Protein AF-A0A381WL68-F1 (afdb_monomer_lite)

Radius of gyration: 29.06 Å; chains: 1; bounding box: 72×37×82 Å

pLDDT: mean 79.55, std 13.85, range [35.62, 96.44]

Sequence (215 aa):
VIESRAGSRKHGCPFCSGKMVSLTNSLTRKDPELPEEWHPTKNGILTPAEITFGSNKKIWWACADHERKSTVTDRTSGANGCPFRSGYRASVTNSLVAKYPEIAAQWHPTKNGSLTPDEFFYTSSRKVWWRCLYNDDHEWRTAIPNRTTQNSGCPYCNLRPRPIQEIDLLFELTEFFEIGLDDRILFEGGYVLDCDIIIRQERLIVEFDGSYWHR

Organism: NCBI:txid408172

Secondary structure (DSSP, 8-state):
-------SS----TTTTTSS--TTTBHHHH-SSGGGGB-TTTTTT--GGG-BTT---EEEEEETTEEEEEEHHHHHSSS---TTTTTSS--TTTBHHHH-HHHHTTB-TTTTTT--GGGSBTT---EEEEE-SS-TT-EEEEEHHHHHTS----TTTSPPPPPHHHHHHHHHHHTTS---TT--EEEETTEEEE-SEEEGGGTEEE-TT-GGG--

Foldseek 3Di:
DDDDDDDPDPPDDCPVVQVFDDPVFQLCNLPVCQQVQADPPFAPPDHSRGGGQCFQDWGWTDDPADIDTGGSVCCRVPDDPPCCVVQNWADCCFFCCNQPVVQQVQADPPQQPPDHRRRHGQQAQDWGKGADPVDRVQIAIGGSCCCPVVVPHRPLVPDDDDDVVLVVVQVVCVVVAVWDSSPQWDQDPRDIGRASTARPVVRDTDHDPVVVPVD

Structure (mmCIF, N/CA/C/O backbone):
data_AF-A0A381WL68-F1
#
_entry.id   AF-A0A381WL68-F1
#
loop_
_atom_site.group_PDB
_atom_site.id
_atom_site.type_symbol
_atom_site.label_atom_id
_atom_site.label_alt_id
_atom_site.label_comp_id
_atom_site.label_asym_id
_atom_site.label_entity_id
_atom_site.label_seq_id
_atom_site.pdbx_PDB_ins_code
_atom_site.Cartn_x
_atom_site.Cartn_y
_atom_site.Cartn_z
_atom_site.occupancy
_atom_site.B_iso_or_equiv
_atom_site.auth_seq_id
_atom_site.auth_comp_id
_atom_site.auth_asym_id
_atom_site.auth_atom_id
_atom_site.pdbx_PDB_model_num
ATOM 1 N N . VAL A 1 1 ? 49.871 10.030 -44.346 1.00 36.91 1 VAL A N 1
ATOM 2 C CA . VAL A 1 1 ? 49.173 11.118 -45.065 1.00 36.91 1 VAL A CA 1
ATOM 3 C C . VAL A 1 1 ? 47.948 11.487 -44.245 1.00 36.91 1 VAL A C 1
ATOM 5 O O . VAL A 1 1 ? 47.057 10.664 -44.101 1.00 36.91 1 VAL A O 1
ATOM 8 N N . ILE A 1 2 ? 47.990 12.639 -43.573 1.00 40.31 2 ILE A N 1
ATOM 9 C CA . ILE A 1 2 ? 46.893 13.167 -42.752 1.00 40.31 2 ILE A CA 1
ATOM 10 C C . ILE A 1 2 ? 46.123 14.120 -43.666 1.00 40.31 2 ILE A C 1
ATOM 12 O O . ILE A 1 2 ? 46.637 15.192 -43.975 1.00 40.31 2 ILE A O 1
ATOM 16 N N . GLU A 1 3 ? 44.947 13.721 -44.149 1.00 35.62 3 GLU A N 1
ATOM 17 C CA . GLU A 1 3 ? 44.125 14.591 -44.997 1.00 35.62 3 GLU A CA 1
ATOM 18 C C . GLU A 1 3 ? 43.179 15.484 -44.187 1.00 35.62 3 GLU A C 1
ATOM 20 O O . GLU A 1 3 ? 42.714 15.165 -43.092 1.00 35.62 3 GLU A O 1
ATOM 25 N N . SER A 1 4 ? 42.985 16.668 -44.758 1.00 40.19 4 SER A N 1
ATOM 26 C CA . SER A 1 4 ? 42.585 17.925 -44.144 1.00 40.19 4 SER A CA 1
ATOM 27 C C . SER A 1 4 ? 41.155 17.992 -43.600 1.00 40.19 4 SER A C 1
ATOM 29 O O . SER A 1 4 ? 40.207 17.465 -44.177 1.00 40.19 4 SER A O 1
ATOM 31 N N . ARG A 1 5 ? 40.996 18.778 -42.528 1.00 51.16 5 ARG A N 1
ATOM 32 C CA . ARG A 1 5 ? 39.725 19.296 -42.009 1.00 51.16 5 ARG A CA 1
ATOM 33 C C . ARG A 1 5 ? 39.447 20.685 -42.603 1.00 51.16 5 ARG A C 1
ATOM 35 O O . ARG A 1 5 ? 39.763 21.682 -41.966 1.00 51.16 5 ARG A O 1
ATOM 42 N N . ALA A 1 6 ? 38.847 20.772 -43.787 1.00 45.25 6 ALA A N 1
ATOM 43 C CA . ALA A 1 6 ? 38.295 22.035 -44.289 1.00 45.25 6 ALA A CA 1
ATOM 44 C C . ALA A 1 6 ? 37.123 21.785 -45.253 1.00 45.25 6 ALA A C 1
ATOM 46 O O . ALA A 1 6 ? 37.294 21.668 -46.459 1.00 45.25 6 ALA A O 1
ATOM 47 N N . GLY A 1 7 ? 35.911 21.701 -44.703 1.00 41.25 7 GLY A N 1
ATOM 48 C CA . GLY A 1 7 ? 34.656 21.700 -45.455 1.00 41.25 7 GLY A CA 1
ATOM 49 C C . GLY A 1 7 ? 33.547 22.304 -44.594 1.00 41.25 7 GLY A C 1
ATOM 50 O O . GLY A 1 7 ? 33.480 22.032 -43.396 1.00 41.25 7 GLY A O 1
ATOM 51 N N . SER A 1 8 ? 32.677 23.131 -45.182 1.00 48.19 8 SER A N 1
ATOM 52 C CA . SER A 1 8 ? 31.649 23.959 -44.512 1.00 48.19 8 SER A CA 1
ATOM 53 C C . SER A 1 8 ? 30.518 23.191 -43.806 1.00 48.19 8 SER A C 1
ATOM 55 O O . SER A 1 8 ? 29.553 23.780 -43.323 1.00 48.19 8 SER A O 1
ATOM 57 N N . ARG A 1 9 ? 30.644 21.871 -43.664 1.00 47.72 9 ARG A N 1
ATOM 58 C CA . ARG A 1 9 ? 29.856 21.059 -42.735 1.00 47.72 9 ARG A CA 1
ATOM 59 C C . ARG A 1 9 ? 30.826 20.461 -41.730 1.00 47.72 9 ARG A C 1
ATOM 61 O O . ARG A 1 9 ? 31.656 19.634 -42.105 1.00 47.72 9 ARG A O 1
ATOM 68 N N . LYS A 1 10 ? 30.719 20.867 -40.459 1.00 48.97 10 LYS A N 1
ATOM 69 C CA . LYS A 1 10 ? 31.456 20.276 -39.331 1.00 48.97 10 LYS A CA 1
ATOM 70 C C . LYS A 1 10 ? 31.120 18.781 -39.237 1.00 48.97 10 LYS A C 1
ATOM 72 O O . LYS A 1 10 ? 30.217 18.386 -38.505 1.00 48.97 10 LYS A O 1
ATOM 77 N N . HIS A 1 11 ? 31.830 17.934 -39.975 1.00 53.06 11 HIS A N 1
ATOM 78 C CA . HIS A 1 11 ? 31.783 16.490 -39.787 1.00 53.06 11 HIS A CA 1
ATOM 79 C C . HIS A 1 11 ? 32.651 16.181 -38.568 1.00 53.06 11 HIS A C 1
ATOM 81 O O . HIS A 1 11 ? 33.819 15.819 -38.679 1.00 53.06 11 HIS A O 1
ATOM 87 N N . GLY A 1 12 ? 32.091 16.432 -37.381 1.00 65.81 12 GLY A N 1
ATOM 88 C CA . GLY A 1 12 ? 32.687 15.985 -36.127 1.00 65.81 12 GLY A CA 1
ATOM 89 C C . GLY A 1 12 ? 32.945 14.477 -36.170 1.00 65.81 12 GLY A C 1
ATOM 90 O O . GLY A 1 12 ? 32.307 13.758 -36.942 1.00 65.81 12 GLY A O 1
ATOM 91 N N . CYS A 1 13 ? 33.886 14.002 -35.349 1.00 76.25 13 CYS A N 1
ATOM 92 C CA . CYS A 1 13 ? 34.236 12.584 -35.271 1.00 76.25 13 CYS A CA 1
ATOM 93 C C . CYS A 1 13 ? 32.958 11.712 -35.216 1.00 76.25 13 CYS A C 1
ATOM 95 O O . CYS A 1 13 ? 32.097 11.966 -34.367 1.00 76.25 13 CYS A O 1
ATOM 97 N N . PRO A 1 14 ? 32.789 10.714 -36.105 1.00 71.69 14 PRO A N 1
ATOM 98 C CA . PRO A 1 14 ? 31.565 9.912 -36.193 1.00 71.69 14 PRO A CA 1
ATOM 99 C C . PRO A 1 14 ? 31.270 9.115 -34.914 1.00 71.69 14 PRO A C 1
ATOM 101 O O . PRO A 1 14 ? 30.108 8.877 -34.600 1.00 71.69 14 PRO A O 1
ATOM 104 N N . PHE A 1 15 ? 32.295 8.778 -34.129 1.00 73.69 15 PHE A N 1
ATOM 105 C CA . PHE A 1 15 ? 32.133 8.165 -32.809 1.00 73.69 15 PHE A CA 1
ATOM 106 C C . PHE A 1 15 ? 31.679 9.194 -31.763 1.00 73.69 15 PHE A C 1
ATOM 108 O O . PHE A 1 15 ? 30.687 8.982 -31.069 1.00 73.69 15 PHE A O 1
ATOM 115 N N . CYS A 1 16 ? 32.329 10.362 -31.696 1.00 68.12 16 CYS A N 1
ATOM 116 C CA . CYS A 1 16 ? 31.943 11.420 -30.751 1.00 68.12 16 CYS A CA 1
ATOM 117 C C . CYS A 1 16 ? 30.559 12.015 -31.056 1.00 68.12 16 CYS A C 1
ATOM 119 O O . CYS A 1 16 ? 29.877 12.480 -30.153 1.00 68.12 16 CYS A O 1
ATOM 121 N N . SER A 1 17 ? 30.140 11.992 -32.323 1.00 66.81 17 SER A N 1
ATOM 122 C CA . SER A 1 17 ? 28.809 12.427 -32.765 1.00 66.81 17 SER A CA 1
ATOM 123 C C . SER A 1 17 ? 27.753 11.314 -32.728 1.00 66.81 17 SER A C 1
ATOM 125 O O . SER A 1 17 ? 26.633 11.534 -33.180 1.00 66.81 17 SER A O 1
ATOM 127 N N . GLY A 1 18 ? 28.092 10.120 -32.219 1.00 69.06 18 GLY A N 1
ATOM 128 C CA . GLY A 1 18 ? 27.148 9.014 -32.021 1.00 69.06 18 GLY A CA 1
ATOM 129 C C . GLY A 1 18 ? 26.668 8.318 -33.301 1.00 69.06 18 GLY A C 1
ATOM 130 O O . GLY A 1 18 ? 25.748 7.503 -33.233 1.00 69.06 18 GLY A O 1
ATOM 131 N N . LYS A 1 19 ? 27.284 8.615 -34.454 1.00 73.06 19 LYS A N 1
ATOM 132 C CA . LYS A 1 19 ? 26.988 8.000 -35.760 1.00 73.06 19 LYS A CA 1
ATOM 133 C C . LYS A 1 19 ? 27.570 6.591 -35.904 1.00 73.06 19 LYS A C 1
ATOM 135 O O . LYS A 1 19 ? 27.047 5.809 -36.689 1.00 73.06 19 LYS A O 1
ATOM 140 N N . MET A 1 20 ? 28.636 6.277 -35.166 1.00 75.56 20 MET A N 1
ATOM 141 C CA . MET A 1 20 ? 29.240 4.942 -35.083 1.00 75.56 20 MET A CA 1
ATOM 142 C C . MET A 1 20 ? 29.433 4.518 -33.628 1.00 75.56 20 MET A C 1
ATOM 144 O O . MET A 1 20 ? 29.712 5.363 -32.774 1.00 75.56 20 MET A O 1
ATOM 148 N N . VAL A 1 21 ? 29.309 3.215 -33.364 1.00 80.19 21 VAL A N 1
ATOM 149 C CA . VAL A 1 21 ? 29.505 2.635 -32.030 1.00 80.19 21 VAL A CA 1
ATOM 150 C C . VAL A 1 21 ? 30.985 2.556 -31.677 1.00 80.19 21 VAL A C 1
ATOM 152 O O . VAL A 1 21 ? 31.823 2.193 -32.495 1.00 80.19 21 VAL A O 1
ATOM 155 N N . SER A 1 22 ? 31.294 2.886 -30.433 1.00 80.44 22 SER A N 1
ATOM 156 C CA . SER A 1 22 ? 32.574 2.725 -29.767 1.00 80.44 22 SER A CA 1
ATOM 157 C C . SER A 1 22 ? 32.340 2.205 -28.348 1.00 80.44 22 SER A C 1
ATOM 159 O O . SER A 1 22 ? 31.234 2.258 -27.808 1.00 80.44 22 SER A O 1
ATOM 161 N N . LEU A 1 23 ? 33.424 1.804 -27.687 1.00 73.06 23 LEU A N 1
ATOM 162 C CA . LEU A 1 23 ? 33.413 1.420 -26.272 1.00 73.06 23 LEU A CA 1
ATOM 163 C C . LEU A 1 23 ? 32.889 2.521 -25.334 1.00 73.06 23 LEU A C 1
ATOM 165 O O . LEU A 1 23 ? 32.536 2.236 -24.192 1.00 73.06 23 LEU A O 1
ATOM 169 N N . THR A 1 24 ? 32.896 3.782 -25.772 1.00 76.75 24 THR A N 1
ATOM 170 C CA . THR A 1 24 ? 32.524 4.946 -24.956 1.00 76.75 24 THR A CA 1
ATOM 171 C C . THR A 1 24 ? 31.109 5.447 -25.222 1.00 76.75 24 THR A C 1
ATOM 173 O O . THR A 1 24 ? 30.613 6.253 -24.438 1.00 76.75 24 THR A O 1
ATOM 176 N N . ASN A 1 25 ? 30.454 4.989 -26.293 1.00 75.12 25 ASN A N 1
ATOM 177 C CA . ASN A 1 25 ? 29.118 5.450 -26.671 1.00 75.12 25 ASN A CA 1
ATOM 178 C C . ASN A 1 25 ? 28.096 4.319 -26.912 1.00 75.12 25 ASN A C 1
ATOM 180 O O . ASN A 1 25 ? 26.971 4.599 -27.340 1.00 75.12 25 ASN A O 1
ATOM 184 N N . SER A 1 26 ? 28.477 3.063 -26.653 1.00 81.31 26 SER A N 1
ATOM 185 C CA . SER A 1 26 ? 27.594 1.906 -26.800 1.00 81.31 26 SER A CA 1
ATOM 186 C C . SER A 1 26 ? 26.437 1.942 -25.801 1.00 81.31 26 SER A C 1
ATOM 188 O O . SER A 1 26 ? 26.546 2.492 -24.702 1.00 81.31 26 SER A O 1
ATOM 190 N N . LEU A 1 27 ? 25.317 1.328 -26.181 1.00 75.88 27 LEU A N 1
ATOM 191 C CA . LEU A 1 27 ? 24.140 1.190 -25.324 1.00 75.88 27 LEU A CA 1
ATOM 192 C C . LEU A 1 27 ? 24.466 0.473 -24.004 1.00 75.88 27 LEU A C 1
ATOM 194 O O . LEU A 1 27 ? 24.161 0.985 -22.931 1.00 75.88 27 LEU A O 1
ATOM 198 N N . THR A 1 28 ? 25.180 -0.650 -24.099 1.00 75.56 28 THR A N 1
ATOM 199 C CA . THR A 1 28 ? 25.631 -1.481 -22.968 1.00 75.56 28 THR A CA 1
ATOM 200 C C . THR A 1 28 ? 26.485 -0.727 -21.950 1.00 75.56 28 THR A C 1
ATOM 202 O O . THR A 1 28 ? 26.477 -1.052 -20.769 1.00 75.56 28 THR A O 1
ATOM 205 N N . ARG A 1 29 ? 27.239 0.289 -22.393 1.00 77.00 29 ARG A N 1
ATOM 206 C CA . ARG A 1 29 ? 28.091 1.118 -21.528 1.00 77.00 29 ARG A CA 1
ATOM 207 C C . ARG A 1 29 ? 27.268 2.098 -20.693 1.00 77.00 29 ARG A C 1
ATOM 209 O O . ARG A 1 29 ? 27.681 2.437 -19.588 1.00 77.00 29 ARG A O 1
ATOM 216 N N . LYS A 1 30 ? 26.160 2.607 -21.244 1.00 72.44 30 LYS A N 1
ATOM 217 C CA . LYS A 1 30 ? 25.298 3.597 -20.584 1.00 72.44 30 LYS A CA 1
ATOM 218 C C . LYS A 1 30 ? 24.395 2.946 -19.541 1.00 72.44 30 LYS A C 1
ATOM 220 O O . LYS A 1 30 ? 24.190 3.545 -18.491 1.00 72.44 30 LYS A O 1
ATOM 225 N N . ASP A 1 31 ? 23.878 1.763 -19.851 1.00 71.75 31 ASP A N 1
ATOM 226 C CA . ASP A 1 31 ? 23.009 0.982 -18.978 1.00 71.75 31 ASP A CA 1
ATOM 227 C C . ASP A 1 31 ? 23.193 -0.518 -19.298 1.00 71.75 31 ASP A C 1
ATOM 229 O O . ASP A 1 31 ? 22.797 -0.966 -20.383 1.00 71.75 31 ASP A O 1
ATOM 233 N N . PRO A 1 32 ? 23.841 -1.286 -18.401 1.00 76.12 32 PRO A N 1
ATOM 234 C CA . PRO A 1 32 ? 24.072 -2.716 -18.589 1.00 76.12 32 PRO A CA 1
ATOM 235 C C . PRO A 1 32 ? 22.804 -3.579 -18.602 1.00 76.12 32 PRO A C 1
ATOM 237 O O . PRO A 1 32 ? 22.878 -4.701 -19.095 1.00 76.12 32 PRO A O 1
ATOM 240 N N . GLU A 1 33 ? 21.665 -3.086 -18.101 1.00 73.69 33 GLU A N 1
ATOM 241 C CA . GLU A 1 33 ? 20.410 -3.850 -18.017 1.00 73.69 33 GLU A CA 1
ATOM 242 C C . GLU A 1 33 ? 19.534 -3.687 -19.274 1.00 73.69 33 GLU A C 1
ATOM 244 O O . GLU A 1 33 ? 18.740 -4.566 -19.605 1.00 73.69 33 GLU A O 1
ATOM 249 N N . LEU A 1 34 ? 19.715 -2.610 -20.051 1.00 74.94 34 LEU A N 1
ATOM 250 C CA . LEU A 1 34 ? 18.972 -2.369 -21.303 1.00 74.94 34 LEU A CA 1
ATOM 251 C C . LEU A 1 34 ? 19.031 -3.509 -22.341 1.00 74.94 34 LEU A C 1
ATOM 253 O O . LEU A 1 34 ? 18.023 -3.729 -23.017 1.00 74.94 34 LEU A O 1
ATOM 257 N N . PRO A 1 35 ? 20.153 -4.233 -22.527 1.00 79.56 35 PRO A N 1
ATOM 258 C CA . PRO A 1 35 ? 20.202 -5.397 -23.409 1.00 79.56 35 PRO A CA 1
ATOM 259 C C . PRO A 1 35 ? 19.230 -6.516 -23.019 1.00 79.56 35 PRO A C 1
ATOM 261 O O . PRO A 1 35 ? 18.751 -7.209 -23.912 1.00 79.56 35 PRO A O 1
ATOM 264 N N . GLU A 1 36 ? 18.903 -6.678 -21.731 1.00 77.75 36 GLU A N 1
ATOM 265 C CA . GLU A 1 36 ? 17.898 -7.659 -21.287 1.00 77.75 36 GLU A CA 1
ATOM 266 C C . GLU A 1 36 ? 16.499 -7.307 -21.787 1.00 77.75 36 GLU A C 1
ATOM 268 O O . GLU A 1 36 ? 15.642 -8.176 -21.925 1.00 77.75 36 GLU A O 1
ATOM 273 N N . GLU A 1 37 ? 16.260 -6.026 -22.065 1.00 79.06 37 GLU A N 1
ATOM 274 C CA . GLU A 1 37 ? 15.002 -5.561 -22.626 1.00 79.06 37 GLU A CA 1
ATOM 275 C C . GLU A 1 37 ? 14.962 -5.650 -24.155 1.00 79.06 37 GLU A C 1
ATOM 277 O O . GLU A 1 37 ? 13.990 -5.214 -24.770 1.00 79.06 37 GLU A O 1
ATOM 282 N N . TRP A 1 38 ? 16.001 -6.166 -24.817 1.00 85.31 38 TRP A N 1
ATOM 283 C CA . TRP A 1 38 ? 16.004 -6.281 -26.272 1.00 85.31 38 TRP A CA 1
ATOM 284 C C . TRP A 1 38 ? 15.011 -7.346 -26.730 1.00 85.31 38 TRP A C 1
ATOM 286 O O . TRP A 1 38 ? 15.078 -8.502 -26.315 1.00 85.31 38 TRP A O 1
ATOM 296 N N . HIS A 1 39 ? 14.096 -6.989 -27.634 1.00 86.94 39 HIS A N 1
ATOM 297 C CA . HIS A 1 39 ? 13.139 -7.970 -28.131 1.00 86.94 39 HIS A CA 1
ATOM 298 C C . HIS A 1 39 ? 13.864 -9.078 -28.926 1.00 86.94 39 HIS A C 1
ATOM 300 O O . HIS A 1 39 ? 14.574 -8.758 -29.885 1.00 86.94 39 HIS A O 1
ATOM 306 N N . PRO A 1 40 ? 13.629 -10.373 -28.624 1.00 83.38 40 PRO A N 1
ATOM 307 C CA . PRO A 1 40 ? 14.427 -11.478 -29.168 1.00 83.38 40 PRO A CA 1
ATOM 308 C C . PRO A 1 40 ? 14.323 -11.637 -30.691 1.00 83.38 40 PRO A C 1
ATOM 310 O O . PRO A 1 40 ? 15.302 -11.990 -31.336 1.00 83.38 40 PRO A O 1
ATOM 313 N N . THR A 1 41 ? 13.153 -11.366 -31.285 1.00 86.12 41 THR A N 1
ATOM 314 C CA . THR A 1 41 ? 12.906 -11.644 -32.716 1.00 86.12 41 THR A CA 1
ATOM 315 C C . THR A 1 41 ? 12.537 -10.434 -33.585 1.00 86.12 41 THR A C 1
ATOM 317 O O . THR A 1 41 ? 12.660 -10.502 -34.805 1.00 86.12 41 THR A O 1
ATOM 320 N N . LYS A 1 42 ? 12.101 -9.301 -33.014 1.00 87.44 42 LYS A N 1
ATOM 321 C CA . LYS A 1 42 ? 11.538 -8.171 -33.786 1.00 87.44 42 LYS A CA 1
ATOM 322 C C . LYS A 1 42 ? 12.553 -7.120 -34.245 1.00 87.44 42 LYS A C 1
ATOM 324 O O . LYS A 1 42 ? 12.181 -6.190 -34.960 1.00 87.44 42 LYS A O 1
ATOM 329 N N . ASN A 1 43 ? 13.821 -7.263 -33.864 1.00 88.00 43 ASN A N 1
ATOM 330 C CA . ASN A 1 43 ? 14.894 -6.329 -34.229 1.00 88.00 43 ASN A CA 1
ATOM 331 C C . ASN A 1 43 ? 15.768 -6.816 -35.398 1.00 88.00 43 ASN A C 1
ATOM 333 O O . ASN A 1 43 ? 16.707 -6.124 -35.795 1.00 88.00 43 ASN A O 1
ATOM 337 N N . GLY A 1 44 ? 15.430 -7.968 -35.992 1.00 85.62 44 GLY A N 1
ATOM 338 C CA . GLY A 1 44 ? 16.166 -8.540 -37.118 1.00 85.62 44 GLY A CA 1
ATOM 339 C C . GLY A 1 44 ? 17.618 -8.832 -36.744 1.00 85.62 44 GLY A C 1
ATOM 340 O O . GLY A 1 44 ? 17.878 -9.448 -35.718 1.00 85.62 44 GLY A O 1
ATOM 341 N N . ILE A 1 45 ? 18.555 -8.364 -37.570 1.00 84.75 45 ILE A N 1
ATOM 342 C CA . ILE A 1 45 ? 20.000 -8.552 -37.358 1.00 84.75 45 ILE A CA 1
ATOM 343 C C . ILE A 1 45 ? 20.613 -7.564 -36.358 1.00 84.75 45 ILE A C 1
ATOM 345 O O . ILE A 1 45 ? 21.786 -7.691 -36.033 1.00 84.75 45 ILE A O 1
ATOM 349 N N . LEU A 1 46 ? 19.861 -6.550 -35.913 1.00 84.31 46 LEU A N 1
ATOM 350 C CA . LEU A 1 46 ? 20.403 -5.526 -35.025 1.00 84.31 46 LEU A CA 1
ATOM 351 C C . LEU A 1 46 ? 20.587 -6.087 -33.619 1.00 84.31 46 LEU A C 1
ATOM 353 O O . LEU A 1 46 ? 19.639 -6.594 -33.012 1.00 84.31 46 LEU A O 1
ATOM 357 N N . THR A 1 47 ? 21.786 -5.895 -33.080 1.00 82.69 47 THR A N 1
ATOM 358 C CA . THR A 1 47 ? 22.124 -6.267 -31.706 1.00 82.69 47 THR A CA 1
ATOM 359 C C . THR A 1 47 ? 22.301 -5.038 -30.800 1.00 82.69 47 THR A C 1
ATOM 361 O O . THR A 1 47 ? 22.652 -3.953 -31.281 1.00 82.69 47 THR A O 1
ATOM 364 N N . PRO A 1 48 ? 22.130 -5.181 -29.468 1.00 80.00 48 PRO A N 1
ATOM 365 C CA . PRO A 1 48 ? 22.423 -4.111 -28.508 1.00 80.00 48 PRO A CA 1
ATOM 366 C C . PRO A 1 48 ? 23.867 -3.586 -28.577 1.00 80.00 48 PRO A C 1
ATOM 368 O O . PRO A 1 48 ? 24.129 -2.438 -28.220 1.00 80.00 48 PRO A O 1
ATOM 371 N N . ALA A 1 49 ? 24.812 -4.417 -29.027 1.00 80.50 49 ALA A N 1
ATOM 372 C CA . ALA A 1 49 ? 26.223 -4.059 -29.159 1.00 80.50 49 ALA A CA 1
ATOM 373 C C . ALA A 1 49 ? 26.504 -3.143 -30.364 1.00 80.50 49 ALA A C 1
ATOM 375 O O . ALA A 1 49 ? 27.514 -2.447 -30.380 1.00 80.50 49 ALA A O 1
ATOM 376 N N . GLU A 1 50 ? 25.608 -3.105 -31.351 1.00 82.75 50 GLU A N 1
ATOM 377 C CA . GLU A 1 50 ? 25.765 -2.353 -32.604 1.00 82.75 50 GLU A CA 1
ATOM 378 C C . GLU A 1 50 ? 24.979 -1.036 -32.611 1.00 82.75 50 GLU A C 1
ATOM 380 O O . G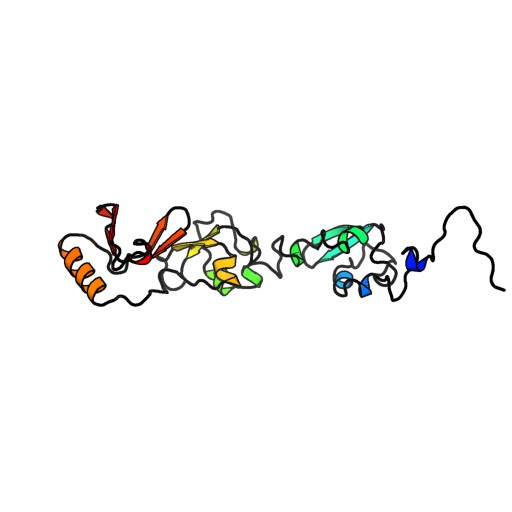LU A 1 50 ? 24.805 -0.398 -33.656 1.00 82.75 50 GLU A O 1
ATOM 385 N N . ILE A 1 51 ? 24.521 -0.587 -31.439 1.00 84.50 51 ILE A N 1
ATOM 386 C CA . ILE A 1 51 ? 23.757 0.649 -31.302 1.00 84.50 51 ILE A CA 1
ATOM 387 C C . ILE A 1 51 ? 24.346 1.579 -30.238 1.00 84.50 51 ILE A C 1
ATOM 389 O O . ILE A 1 51 ? 24.793 1.164 -29.167 1.00 84.50 51 ILE A O 1
ATOM 393 N N . THR A 1 52 ? 24.366 2.874 -30.553 1.00 85.88 52 THR A N 1
ATOM 394 C CA . THR A 1 52 ? 24.776 3.924 -29.617 1.00 85.88 52 THR A CA 1
ATOM 395 C C . THR A 1 52 ? 23.608 4.311 -28.714 1.00 85.88 52 THR A C 1
ATOM 397 O O . THR A 1 52 ? 22.451 4.261 -29.140 1.00 85.88 52 THR A O 1
ATOM 400 N N . PHE A 1 53 ? 23.881 4.748 -27.479 1.00 79.94 53 PHE A N 1
ATOM 401 C CA . PHE A 1 53 ? 22.813 5.161 -26.554 1.00 79.94 53 PHE A CA 1
ATOM 402 C C . PHE A 1 53 ? 21.992 6.356 -27.076 1.00 79.94 53 PHE A C 1
ATOM 404 O O . PHE A 1 53 ? 20.809 6.457 -26.777 1.00 79.94 53 PHE A O 1
ATOM 411 N N . GLY A 1 54 ? 22.593 7.233 -27.890 1.00 81.88 54 GLY A N 1
ATOM 412 C CA . GLY A 1 54 ? 21.934 8.387 -28.520 1.00 81.88 54 GLY A CA 1
ATOM 413 C C . GLY A 1 54 ? 21.299 8.093 -29.884 1.00 81.88 54 GLY A C 1
ATOM 414 O O . GLY A 1 54 ? 21.123 9.010 -30.688 1.00 81.88 54 GLY A O 1
ATOM 415 N N . SER A 1 55 ? 21.034 6.823 -30.207 1.00 84.69 55 SER A N 1
ATOM 416 C CA . SER A 1 55 ? 20.463 6.452 -31.501 1.00 84.69 55 SER A CA 1
ATOM 417 C C . SER A 1 55 ? 18.959 6.733 -31.583 1.00 84.69 55 SER A C 1
ATOM 419 O O . SER A 1 55 ? 18.156 6.226 -30.802 1.00 84.69 55 SER A O 1
ATOM 421 N N . ASN A 1 56 ? 18.541 7.435 -32.636 1.00 86.25 56 ASN A N 1
ATOM 422 C CA . ASN A 1 56 ? 17.120 7.656 -32.933 1.00 86.25 56 ASN A CA 1
ATOM 423 C C . ASN A 1 56 ? 16.451 6.463 -33.649 1.00 86.25 56 ASN A C 1
ATOM 425 O 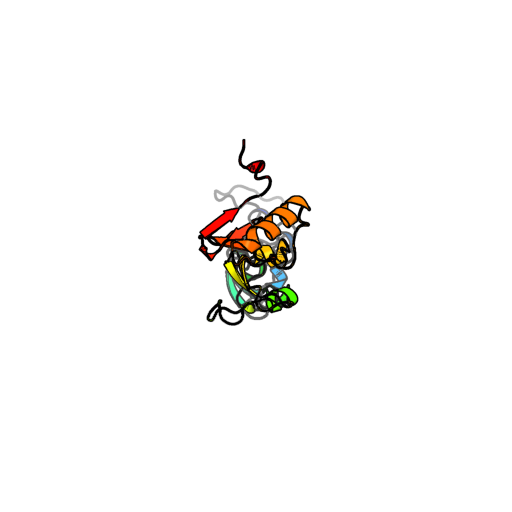O . ASN A 1 56 ? 15.310 6.569 -34.103 1.00 86.25 56 ASN A O 1
ATOM 429 N N . LYS A 1 57 ? 17.141 5.321 -33.788 1.00 86.44 57 LYS A N 1
ATOM 430 C CA . LYS A 1 57 ? 16.551 4.102 -34.358 1.00 86.44 57 LYS A CA 1
ATOM 431 C C . LYS A 1 57 ? 15.427 3.600 -33.451 1.00 86.44 57 LYS A C 1
ATOM 433 O O . LYS A 1 57 ? 15.625 3.433 -32.251 1.00 86.44 57 LYS A O 1
ATOM 438 N N . LYS A 1 58 ? 14.258 3.334 -34.040 1.00 87.62 58 LYS A N 1
ATOM 439 C CA . LYS A 1 58 ? 13.129 2.703 -33.348 1.00 87.62 58 LYS A CA 1
ATOM 440 C C . LYS A 1 58 ? 13.350 1.199 -33.285 1.00 87.62 58 LYS A C 1
ATOM 442 O O . LYS A 1 58 ? 13.314 0.545 -34.326 1.00 87.62 58 LYS A O 1
ATOM 447 N N . ILE A 1 59 ? 13.519 0.676 -32.082 1.00 88.62 59 ILE A N 1
ATOM 448 C CA . ILE A 1 59 ? 13.698 -0.752 -31.829 1.00 88.62 59 ILE A CA 1
ATOM 449 C C . ILE A 1 59 ? 12.586 -1.277 -30.929 1.00 88.62 59 ILE A C 1
ATOM 451 O O . ILE A 1 59 ? 11.904 -0.515 -30.236 1.00 88.62 59 ILE A O 1
ATOM 455 N N . TRP A 1 60 ? 12.366 -2.580 -31.013 1.00 87.69 60 TRP A N 1
ATOM 456 C CA . TRP A 1 60 ? 11.441 -3.302 -30.167 1.00 87.69 60 TRP A CA 1
ATOM 457 C C . TRP A 1 60 ? 12.128 -3.688 -28.867 1.00 87.69 60 TRP A C 1
ATOM 459 O O . TRP A 1 60 ? 13.201 -4.292 -28.867 1.00 87.69 60 TRP A O 1
ATOM 469 N N . TRP A 1 61 ? 11.467 -3.365 -27.770 1.00 84.62 61 TRP A N 1
ATOM 470 C CA . TRP A 1 61 ? 11.850 -3.763 -26.431 1.00 84.62 61 TRP A CA 1
ATOM 471 C C . TRP A 1 61 ? 10.833 -4.770 -25.917 1.00 84.62 61 TRP A C 1
ATOM 473 O O . TRP A 1 61 ? 9.640 -4.625 -26.197 1.00 84.62 61 TRP A O 1
ATOM 483 N N . ALA A 1 62 ? 11.297 -5.763 -25.178 1.00 81.50 62 ALA A N 1
ATOM 484 C CA . ALA A 1 62 ? 10.472 -6.738 -24.492 1.00 81.50 62 ALA A CA 1
ATOM 485 C C . ALA A 1 62 ? 10.909 -6.809 -23.030 1.00 81.50 62 ALA A C 1
ATOM 487 O O . ALA A 1 62 ? 12.088 -6.936 -22.730 1.00 81.50 62 ALA A O 1
ATOM 488 N N . CYS A 1 63 ? 9.955 -6.741 -22.114 1.00 72.12 63 CYS A N 1
ATOM 489 C CA . CYS A 1 63 ? 10.141 -7.243 -20.756 1.00 72.12 63 CYS A CA 1
ATOM 490 C C . CYS A 1 63 ? 9.248 -8.472 -20.580 1.00 72.12 63 CYS A C 1
ATOM 492 O O . CYS A 1 63 ? 8.472 -8.788 -21.480 1.00 72.12 63 CYS A O 1
ATOM 494 N N . ALA A 1 64 ? 9.322 -9.121 -19.415 1.00 66.69 64 ALA A N 1
ATOM 495 C CA . ALA A 1 64 ? 8.556 -10.333 -19.114 1.00 66.69 64 ALA A CA 1
ATOM 496 C C . ALA A 1 64 ? 7.069 -10.246 -19.532 1.00 66.69 64 ALA A C 1
ATOM 498 O O . ALA A 1 64 ? 6.525 -11.216 -20.051 1.00 66.69 64 ALA A O 1
ATOM 499 N N . ASP A 1 65 ? 6.456 -9.061 -19.404 1.00 64.44 65 ASP A N 1
ATOM 500 C CA . ASP A 1 65 ? 4.995 -8.928 -19.459 1.00 64.44 65 ASP A CA 1
ATOM 501 C C . ASP A 1 65 ? 4.497 -7.998 -20.579 1.00 64.44 65 ASP A C 1
ATOM 503 O O . ASP A 1 65 ? 3.297 -7.765 -20.709 1.00 64.44 65 ASP A O 1
ATOM 507 N N . HIS A 1 66 ? 5.394 -7.391 -21.365 1.00 72.25 66 HIS A N 1
ATOM 508 C CA . HIS A 1 66 ? 4.988 -6.485 -22.444 1.00 72.25 66 HIS A CA 1
ATOM 509 C C . HIS A 1 66 ? 6.099 -6.215 -23.457 1.00 72.25 66 HIS A C 1
ATOM 511 O O . HIS A 1 66 ? 7.292 -6.241 -23.154 1.00 72.25 66 HIS A O 1
ATOM 517 N N . GLU A 1 67 ? 5.665 -5.820 -24.648 1.00 84.00 67 GLU A N 1
ATOM 518 C CA . GLU A 1 67 ? 6.512 -5.363 -25.739 1.00 84.00 67 GLU A CA 1
ATOM 519 C C . GLU A 1 67 ? 6.170 -3.923 -26.134 1.00 84.00 67 GLU A C 1
ATOM 521 O O . GLU A 1 67 ? 5.022 -3.482 -26.054 1.00 84.00 67 GLU A O 1
ATOM 526 N N . ARG A 1 68 ? 7.174 -3.154 -26.557 1.00 81.50 68 ARG A N 1
ATOM 527 C CA . ARG A 1 68 ? 6.994 -1.770 -27.018 1.00 81.50 68 ARG A CA 1
ATOM 528 C C . ARG A 1 68 ? 7.979 -1.425 -28.120 1.00 81.50 68 ARG A C 1
ATOM 530 O O . ARG A 1 68 ? 9.066 -1.986 -28.183 1.00 81.50 68 ARG A O 1
ATOM 537 N N . LYS A 1 69 ? 7.645 -0.425 -28.932 1.00 85.75 69 LYS A N 1
ATOM 538 C CA . LYS A 1 69 ? 8.561 0.154 -29.919 1.00 85.75 69 LYS A CA 1
ATOM 539 C C . LYS A 1 69 ? 8.880 1.600 -29.544 1.00 85.75 69 LYS A C 1
ATOM 541 O O . LYS A 1 69 ? 7.976 2.427 -29.498 1.00 85.75 69 LYS A O 1
ATOM 546 N N . SER A 1 70 ? 10.149 1.918 -29.304 1.00 83.44 70 SER A N 1
ATOM 547 C CA . SER A 1 70 ? 10.605 3.286 -28.994 1.00 83.44 70 SER A CA 1
ATOM 548 C C . SER A 1 70 ? 12.017 3.527 -29.524 1.00 83.44 70 SER A C 1
ATOM 550 O O . SER A 1 70 ? 12.687 2.581 -29.948 1.00 83.44 70 SER A O 1
ATOM 552 N N . THR A 1 71 ? 12.476 4.782 -29.546 1.00 87.50 71 THR A N 1
ATOM 553 C CA . THR A 1 71 ? 13.871 5.062 -29.920 1.00 87.50 71 THR A CA 1
ATOM 554 C C . THR A 1 71 ? 14.838 4.699 -28.790 1.00 87.50 71 THR A C 1
ATOM 556 O O . THR A 1 71 ? 14.433 4.598 -27.628 1.00 87.50 71 THR A O 1
ATOM 559 N N . VAL A 1 72 ? 16.115 4.482 -29.122 1.00 84.31 72 VAL A N 1
ATOM 560 C CA . VAL A 1 72 ? 17.161 4.204 -28.121 1.00 84.31 72 VAL A CA 1
ATOM 561 C C . VAL A 1 72 ? 17.438 5.434 -27.265 1.00 84.31 72 VAL A C 1
ATOM 563 O O . VAL A 1 72 ? 17.515 5.317 -26.044 1.00 84.31 72 VAL A O 1
ATOM 566 N N . THR A 1 73 ? 17.492 6.616 -27.882 1.00 83.81 73 THR A N 1
ATOM 567 C CA . THR A 1 73 ? 17.640 7.895 -27.175 1.00 83.81 73 THR A CA 1
ATOM 568 C C . THR A 1 73 ? 16.527 8.114 -26.151 1.00 83.81 73 THR A C 1
ATOM 570 O O . THR A 1 73 ? 16.808 8.532 -25.029 1.00 83.81 73 THR A O 1
ATOM 573 N N . ASP A 1 74 ? 15.271 7.791 -26.483 1.00 79.38 74 ASP A N 1
ATOM 574 C CA . ASP A 1 74 ? 14.158 7.941 -25.535 1.00 79.38 74 ASP A CA 1
ATOM 575 C C . ASP A 1 74 ? 14.350 7.049 -24.302 1.00 79.38 74 ASP A C 1
ATOM 577 O O . ASP A 1 74 ? 14.080 7.488 -23.185 1.00 79.38 74 ASP A O 1
ATOM 581 N N . ARG A 1 75 ? 14.844 5.815 -24.488 1.00 78.25 75 ARG A N 1
ATOM 582 C CA . ARG A 1 75 ? 15.080 4.863 -23.389 1.00 78.25 75 ARG A CA 1
ATOM 583 C C . ARG A 1 75 ? 16.272 5.249 -22.513 1.00 78.25 75 ARG A C 1
ATOM 585 O O . ARG A 1 75 ? 16.216 5.009 -21.313 1.00 78.25 75 ARG A O 1
ATOM 592 N N . THR A 1 76 ? 17.319 5.846 -23.083 1.00 75.75 76 THR A N 1
ATOM 593 C CA . THR A 1 76 ? 18.569 6.168 -22.364 1.00 75.75 76 THR A CA 1
ATOM 594 C C . THR A 1 76 ? 18.621 7.574 -21.767 1.00 75.75 76 THR A C 1
ATOM 596 O O . THR A 1 76 ? 19.450 7.833 -20.895 1.00 75.75 76 THR A O 1
ATOM 599 N N . SER A 1 77 ? 17.748 8.491 -22.197 1.00 71.69 77 SER A N 1
ATOM 600 C CA . SER A 1 77 ? 17.715 9.891 -21.733 1.00 71.69 77 SER A CA 1
ATOM 601 C C . SER A 1 77 ? 17.063 10.101 -20.354 1.00 71.69 77 SER A C 1
ATOM 603 O O . SER A 1 77 ? 16.883 11.236 -19.923 1.00 71.69 77 SER A O 1
ATOM 605 N N . GLY A 1 78 ? 16.770 9.022 -19.618 1.00 57.25 78 GLY A N 1
ATOM 606 C CA . GLY A 1 78 ? 16.429 9.053 -18.188 1.00 57.25 78 GLY A CA 1
ATOM 607 C C . GLY A 1 78 ? 14.938 9.153 -17.849 1.00 57.25 78 GLY A C 1
ATOM 608 O O . GLY A 1 78 ? 14.575 8.866 -16.715 1.00 57.25 78 GLY A O 1
ATOM 609 N N . ALA A 1 79 ? 14.063 9.491 -18.804 1.00 56.47 79 ALA A N 1
ATOM 610 C CA . ALA A 1 79 ? 12.632 9.696 -18.528 1.00 56.47 79 ALA A CA 1
ATOM 611 C C . ALA A 1 79 ? 11.701 8.570 -19.016 1.00 56.47 79 ALA A C 1
ATOM 613 O O . ALA A 1 79 ? 10.565 8.489 -18.557 1.00 56.47 79 ALA A O 1
ATOM 614 N N . ASN A 1 80 ? 12.148 7.685 -19.916 1.00 59.69 80 ASN A N 1
ATOM 615 C CA . ASN A 1 80 ? 11.277 6.664 -20.516 1.00 59.69 80 ASN A CA 1
ATOM 616 C C . ASN A 1 80 ? 11.766 5.247 -20.224 1.00 59.69 80 ASN A C 1
ATOM 618 O O . ASN A 1 80 ? 11.939 4.441 -21.138 1.00 59.69 80 ASN A O 1
ATOM 622 N N . GLY A 1 81 ? 12.000 4.953 -18.943 1.00 62.22 81 GLY A N 1
ATOM 623 C CA . GLY A 1 81 ? 12.120 3.591 -18.422 1.00 62.22 81 GLY A CA 1
ATOM 624 C C . GLY A 1 81 ? 10.971 2.695 -18.892 1.00 62.22 81 GLY A C 1
ATOM 625 O O . GLY A 1 81 ? 9.869 3.172 -19.180 1.00 62.22 81 GLY A O 1
ATOM 626 N N . CYS A 1 82 ? 11.188 1.383 -18.945 1.00 60.56 82 CYS A N 1
ATOM 627 C CA . CYS A 1 82 ? 10.059 0.468 -18.927 1.00 60.56 82 CYS A CA 1
ATOM 628 C C . CYS A 1 82 ? 9.226 0.770 -17.654 1.00 60.56 82 CYS A C 1
ATOM 630 O O . CYS A 1 82 ? 9.752 0.590 -16.563 1.00 60.56 82 CYS A O 1
ATOM 632 N N . PRO A 1 83 ? 7.946 1.187 -17.749 1.00 56.22 83 PRO A N 1
ATOM 633 C CA . PRO A 1 83 ? 7.106 1.559 -16.616 1.00 56.22 83 PRO A CA 1
ATOM 634 C C . PRO A 1 83 ? 6.891 0.397 -15.647 1.00 56.22 83 PRO A C 1
ATOM 636 O O . PRO A 1 83 ? 6.554 0.634 -14.498 1.00 56.22 83 PRO A O 1
ATOM 639 N N . PHE A 1 84 ? 7.099 -0.847 -16.081 1.00 56.88 84 PHE A N 1
ATOM 640 C CA . PHE A 1 84 ? 7.038 -2.013 -15.207 1.00 56.88 84 PHE A CA 1
ATOM 641 C C . PHE A 1 84 ? 8.342 -2.170 -14.404 1.00 56.88 84 PHE A C 1
ATOM 643 O O . PHE A 1 84 ? 8.296 -2.354 -13.196 1.00 56.88 84 PHE A O 1
ATOM 650 N N . ARG A 1 85 ? 9.524 -1.983 -15.007 1.00 55.06 85 ARG A N 1
ATOM 651 C CA . ARG A 1 85 ? 10.796 -1.993 -14.251 1.00 55.06 85 ARG A CA 1
ATOM 652 C C . ARG A 1 85 ? 11.016 -0.724 -13.425 1.00 55.06 85 ARG A C 1
ATOM 654 O O . ARG A 1 85 ? 11.562 -0.799 -12.335 1.00 55.06 85 ARG A O 1
ATOM 661 N N . SER A 1 86 ? 10.544 0.430 -13.892 1.00 53.59 86 SER A N 1
ATOM 662 C CA . SER A 1 86 ? 10.656 1.705 -13.17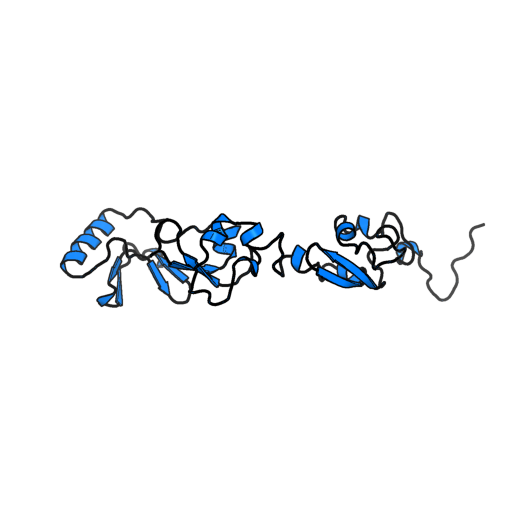4 1.00 53.59 86 SER A CA 1
ATOM 663 C C . SER A 1 86 ? 9.559 1.916 -12.117 1.00 53.59 86 SER A C 1
ATOM 665 O O . SER A 1 86 ? 9.449 3.012 -11.577 1.00 53.59 86 SER A O 1
ATOM 667 N N . GLY A 1 87 ? 8.730 0.899 -11.837 1.00 52.25 87 GLY A N 1
ATOM 668 C CA . GLY A 1 87 ? 7.742 0.916 -10.747 1.00 52.25 87 GLY A CA 1
ATOM 669 C C . GLY A 1 87 ? 6.470 1.740 -11.001 1.00 52.25 87 GLY A C 1
ATOM 670 O O . GLY A 1 87 ? 5.719 2.008 -10.069 1.00 52.25 87 GLY A O 1
ATOM 671 N N . TYR A 1 88 ? 6.197 2.145 -12.244 1.00 53.31 88 TYR A N 1
ATOM 672 C CA . TYR A 1 88 ? 4.989 2.892 -12.628 1.00 53.31 88 TYR A CA 1
ATOM 673 C C . TYR A 1 88 ? 3.786 2.001 -12.999 1.00 53.31 88 TYR A C 1
ATOM 675 O O . TYR A 1 88 ? 2.670 2.511 -13.096 1.00 53.31 88 TYR A O 1
ATOM 683 N N . ARG A 1 89 ? 3.978 0.692 -13.232 1.00 58.97 89 ARG A N 1
ATOM 684 C CA . ARG A 1 89 ? 2.911 -0.292 -13.510 1.00 58.97 89 ARG A CA 1
ATOM 685 C C . ARG A 1 89 ? 3.199 -1.646 -12.857 1.00 58.97 89 ARG A C 1
ATOM 687 O O . ARG A 1 89 ? 4.353 -2.073 -12.819 1.00 58.97 89 ARG A O 1
ATOM 694 N N . ALA A 1 90 ? 2.143 -2.306 -12.380 1.00 59.09 90 ALA A N 1
ATOM 695 C CA . ALA A 1 90 ? 2.209 -3.658 -11.831 1.00 59.09 90 ALA A CA 1
ATOM 696 C C . ALA A 1 90 ? 2.472 -4.697 -12.930 1.00 59.09 90 ALA A C 1
ATOM 698 O O . ALA A 1 90 ? 2.026 -4.544 -14.064 1.00 59.09 90 ALA A O 1
ATOM 699 N N . SER A 1 91 ? 3.225 -5.724 -12.576 1.00 66.00 91 SER A N 1
ATOM 700 C CA . SER A 1 91 ? 3.811 -6.762 -13.414 1.00 66.00 91 SER A CA 1
ATOM 701 C C . SER A 1 91 ? 3.947 -8.028 -12.566 1.00 66.00 91 SER A C 1
ATOM 703 O O . SER A 1 91 ? 3.975 -7.955 -1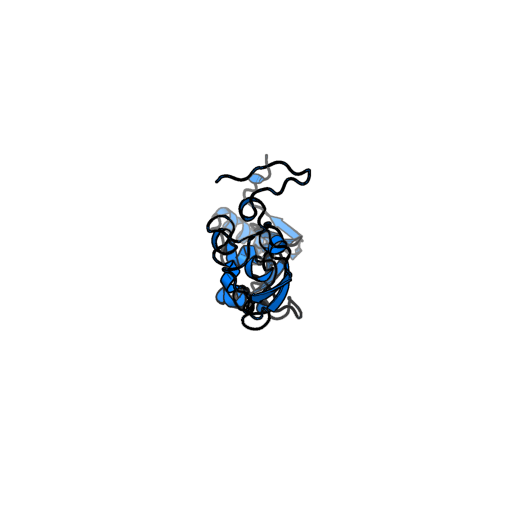1.335 1.00 66.00 91 SER A O 1
ATOM 705 N N . VAL A 1 92 ? 4.079 -9.196 -13.197 1.00 64.38 92 VAL A N 1
ATOM 706 C CA . VAL A 1 92 ? 4.181 -10.479 -12.476 1.00 64.38 92 VAL A CA 1
ATOM 707 C C . VAL A 1 92 ? 5.406 -10.564 -11.561 1.00 64.38 92 VAL A C 1
ATOM 709 O O . VAL A 1 92 ? 5.432 -11.393 -10.660 1.00 64.38 92 VAL A O 1
ATOM 712 N N . THR A 1 93 ? 6.420 -9.719 -11.764 1.00 67.19 93 THR A N 1
ATOM 713 C CA . THR A 1 93 ? 7.657 -9.713 -10.964 1.00 67.19 93 THR A CA 1
ATOM 714 C C . THR A 1 93 ? 7.690 -8.618 -9.902 1.00 67.19 93 THR A C 1
ATOM 716 O O . THR A 1 93 ? 8.563 -8.623 -9.033 1.00 67.19 93 THR A O 1
ATOM 719 N N . ASN A 1 94 ? 6.765 -7.661 -9.968 1.00 71.56 94 ASN A N 1
ATOM 720 C CA . ASN A 1 94 ? 6.811 -6.450 -9.156 1.00 71.56 94 ASN A CA 1
ATOM 721 C C . ASN A 1 94 ? 5.476 -6.150 -8.442 1.00 71.56 94 ASN A C 1
ATOM 723 O O . ASN A 1 94 ? 5.398 -5.202 -7.660 1.00 71.56 94 ASN A O 1
ATOM 727 N N . SER A 1 95 ? 4.423 -6.926 -8.707 1.00 83.81 95 SER A N 1
ATOM 728 C CA . SER A 1 95 ? 3.126 -6.764 -8.058 1.00 83.81 95 SER A CA 1
ATOM 729 C C . SER A 1 95 ? 3.225 -7.000 -6.553 1.00 83.81 95 SER A C 1
ATOM 731 O O . SER A 1 95 ? 4.171 -7.615 -6.048 1.00 83.81 95 SER A O 1
ATOM 733 N N . LEU A 1 96 ? 2.223 -6.518 -5.819 1.00 86.44 96 LEU A N 1
ATOM 734 C CA . LEU A 1 96 ? 2.122 -6.732 -4.381 1.00 86.44 96 LEU A CA 1
ATOM 735 C C . LEU A 1 96 ? 2.152 -8.228 -4.041 1.00 86.44 96 LEU A C 1
ATOM 737 O O . LEU A 1 96 ? 2.871 -8.620 -3.131 1.00 86.44 96 LEU A O 1
ATOM 741 N N . VAL A 1 97 ? 1.437 -9.055 -4.811 1.00 89.88 97 VAL A N 1
ATOM 742 C CA . VAL A 1 97 ? 1.398 -10.516 -4.625 1.00 89.88 97 VAL A CA 1
ATOM 743 C C . VAL A 1 97 ? 2.773 -11.147 -4.846 1.00 89.88 97 VAL A C 1
ATOM 745 O O . VAL A 1 97 ? 3.180 -12.005 -4.070 1.00 89.88 97 VAL A O 1
ATOM 748 N N . ALA A 1 98 ? 3.501 -10.713 -5.878 1.00 86.31 98 ALA A N 1
ATOM 749 C CA . ALA A 1 98 ? 4.800 -11.286 -6.220 1.00 86.31 98 ALA A CA 1
ATOM 750 C C . ALA A 1 98 ? 5.894 -10.936 -5.202 1.00 86.31 98 ALA A C 1
ATOM 752 O O . ALA A 1 98 ? 6.759 -11.760 -4.909 1.00 86.31 98 ALA A O 1
ATOM 753 N N . LYS A 1 99 ? 5.877 -9.705 -4.678 1.00 88.25 99 LYS A N 1
ATOM 754 C CA . LYS A 1 99 ? 6.919 -9.195 -3.775 1.00 88.25 99 LYS A CA 1
ATOM 755 C C . LYS A 1 99 ? 6.610 -9.380 -2.290 1.00 88.25 99 LYS A C 1
ATOM 757 O O . LYS A 1 99 ? 7.555 -9.525 -1.523 1.00 88.25 99 LYS A O 1
ATOM 762 N N . TYR A 1 100 ? 5.335 -9.342 -1.903 1.00 91.38 100 TYR A N 1
ATOM 763 C CA . TYR A 1 100 ? 4.881 -9.366 -0.509 1.00 91.38 100 TYR A CA 1
ATOM 764 C C . TYR A 1 100 ? 3.606 -10.218 -0.351 1.00 91.38 100 TYR A C 1
ATOM 766 O O . TYR A 1 100 ? 2.522 -9.679 -0.081 1.00 91.38 100 TYR A O 1
ATOM 774 N N . PRO A 1 101 ? 3.691 -11.547 -0.541 1.00 92.44 101 PRO A N 1
ATOM 775 C CA . PRO A 1 101 ? 2.529 -12.436 -0.481 1.00 92.44 101 PRO A CA 1
ATOM 776 C C . PRO A 1 101 ? 1.798 -12.385 0.873 1.00 92.44 101 PRO A C 1
ATOM 778 O O . PRO A 1 101 ? 0.570 -12.417 0.916 1.00 92.44 101 PRO A O 1
ATOM 781 N N . GLU A 1 102 ? 2.523 -12.225 1.980 1.00 91.62 102 GLU A N 1
ATOM 782 C CA . GLU A 1 102 ? 1.975 -12.092 3.335 1.00 91.62 102 GLU A CA 1
ATOM 783 C C . GLU A 1 102 ? 1.197 -10.785 3.554 1.00 91.62 102 GLU A C 1
ATOM 785 O O . GLU A 1 102 ? 0.254 -10.724 4.349 1.00 91.62 102 GLU A O 1
ATOM 790 N N . ILE A 1 103 ? 1.562 -9.726 2.830 1.00 93.69 103 ILE A N 1
ATOM 791 C CA . ILE A 1 103 ? 0.821 -8.463 2.831 1.00 93.69 103 ILE A CA 1
ATOM 792 C C . ILE A 1 103 ? -0.381 -8.578 1.900 1.00 93.69 103 ILE A C 1
ATOM 794 O O . ILE A 1 103 ? -1.471 -8.162 2.279 1.00 93.69 103 ILE A O 1
ATOM 798 N N . ALA A 1 104 ? -0.221 -9.175 0.718 1.00 94.19 104 ALA A N 1
ATOM 799 C CA . ALA A 1 104 ? -1.331 -9.426 -0.196 1.00 94.19 104 ALA A CA 1
ATOM 800 C C . ALA A 1 104 ? -2.431 -10.292 0.446 1.00 94.19 104 ALA A C 1
ATOM 802 O O . ALA A 1 104 ? -3.610 -10.046 0.206 1.00 94.19 104 ALA A O 1
ATOM 803 N N . ALA A 1 105 ? -2.072 -11.234 1.324 1.00 94.06 105 ALA A N 1
ATOM 804 C CA . ALA A 1 105 ? -3.027 -12.023 2.105 1.00 94.06 105 ALA A CA 1
ATOM 805 C C . ALA A 1 105 ? -3.906 -11.173 3.044 1.00 94.06 105 ALA A C 1
ATOM 807 O O . ALA A 1 105 ? -5.015 -11.573 3.383 1.00 94.06 105 ALA A O 1
ATOM 808 N N . GLN A 1 106 ? -3.438 -9.985 3.437 1.00 94.88 106 GLN A N 1
ATOM 809 C CA . GLN A 1 106 ? -4.183 -9.027 4.260 1.00 94.88 106 GLN A CA 1
ATOM 810 C C . GLN A 1 106 ? -5.079 -8.100 3.427 1.00 94.88 106 GLN A C 1
ATOM 812 O O . GLN A 1 106 ? -5.669 -7.166 3.970 1.00 94.88 106 GLN A O 1
ATOM 817 N N . TRP A 1 107 ? -5.180 -8.305 2.110 1.00 95.88 107 TRP A N 1
ATOM 818 C CA . TRP A 1 107 ? -6.096 -7.549 1.262 1.00 95.88 107 TRP A CA 1
ATOM 819 C C . TRP A 1 107 ? -7.541 -7.821 1.669 1.00 95.88 107 TRP A C 1
ATOM 821 O O . TRP A 1 107 ? -7.961 -8.968 1.814 1.00 95.88 107 TRP A O 1
ATOM 831 N N . HIS A 1 108 ? -8.331 -6.763 1.836 1.00 96.44 108 HIS A N 1
ATOM 832 C CA . HIS A 1 108 ? -9.719 -6.937 2.230 1.00 96.44 108 HIS A CA 1
ATOM 833 C C . HIS A 1 108 ? -10.534 -7.584 1.089 1.00 96.44 108 HIS A C 1
ATOM 835 O O . HIS A 1 108 ? -10.520 -7.054 -0.026 1.00 96.44 108 HIS A O 1
ATOM 841 N N . PRO A 1 109 ? -11.313 -8.658 1.346 1.00 92.62 109 PRO A N 1
ATOM 842 C CA . PRO A 1 109 ? -11.973 -9.434 0.290 1.00 92.62 109 PRO A CA 1
ATOM 843 C C . PRO A 1 109 ? -13.090 -8.687 -0.453 1.00 92.62 109 PRO A C 1
ATOM 845 O O . PRO A 1 109 ? -13.266 -8.894 -1.646 1.00 92.62 109 PRO A O 1
ATOM 848 N N . THR A 1 110 ? -13.853 -7.824 0.229 1.00 93.19 110 THR A N 1
ATOM 849 C CA . THR A 1 110 ? -15.041 -7.169 -0.358 1.00 93.19 110 THR A CA 1
ATOM 850 C C . THR A 1 110 ? -14.951 -5.642 -0.462 1.00 93.19 110 THR A C 1
ATOM 852 O O . THR A 1 110 ? -15.432 -5.066 -1.436 1.00 93.19 110 THR A O 1
ATOM 855 N N . LYS A 1 111 ? -14.302 -4.948 0.485 1.00 93.06 111 LYS A N 1
ATOM 856 C CA . LYS A 1 111 ? -14.257 -3.470 0.522 1.00 93.06 111 LYS A CA 1
ATOM 857 C C . LYS A 1 111 ? -13.420 -2.813 -0.582 1.00 93.06 111 LYS A C 1
ATOM 859 O O . LYS A 1 111 ? -13.500 -1.598 -0.760 1.00 93.06 111 LYS A O 1
ATOM 864 N N . ASN A 1 112 ? -12.640 -3.588 -1.335 1.00 92.75 112 ASN A N 1
ATOM 865 C CA . ASN A 1 112 ? -11.879 -3.098 -2.488 1.00 92.75 112 ASN A CA 1
ATOM 866 C C . ASN A 1 112 ? -12.623 -3.260 -3.828 1.00 92.75 112 ASN A C 1
ATOM 868 O O . ASN A 1 112 ? -12.096 -2.866 -4.868 1.00 92.75 112 ASN A O 1
ATOM 872 N N . GLY A 1 113 ? -13.857 -3.778 -3.818 1.00 91.50 113 GLY A N 1
ATOM 873 C CA . GLY A 1 113 ? -14.647 -3.981 -5.032 1.00 91.50 113 GLY A CA 1
ATOM 874 C C . GLY A 1 113 ? -13.992 -5.001 -5.964 1.00 91.50 113 GLY A C 1
ATOM 875 O O . GLY A 1 113 ? -13.644 -6.093 -5.532 1.00 91.50 113 GLY A O 1
ATOM 876 N N . SER A 1 114 ? -13.814 -4.638 -7.236 1.00 90.31 114 SER A N 1
ATOM 877 C CA . SER A 1 114 ? -13.163 -5.490 -8.241 1.00 90.31 114 SER A CA 1
ATOM 878 C C . SER A 1 114 ? -11.634 -5.405 -8.237 1.00 90.31 114 SER A C 1
ATOM 880 O O . SER A 1 114 ? -11.009 -6.047 -9.070 1.00 90.31 114 SER A O 1
ATOM 882 N N . LEU A 1 115 ? -11.040 -4.575 -7.372 1.00 90.56 115 LEU A N 1
ATOM 883 C CA . LEU A 1 115 ? -9.593 -4.375 -7.333 1.00 90.56 115 LEU A CA 1
ATOM 884 C C . LEU A 1 115 ? -8.903 -5.562 -6.666 1.00 90.56 115 LEU A C 1
ATOM 886 O O . LEU A 1 115 ? -9.229 -5.913 -5.524 1.00 90.56 115 LEU A O 1
ATOM 890 N N . THR A 1 116 ? -7.893 -6.107 -7.334 1.00 89.31 116 THR A N 1
ATOM 891 C CA . THR A 1 116 ? -7.128 -7.253 -6.839 1.00 89.31 116 THR A CA 1
ATOM 892 C C . THR A 1 116 ? -5.679 -6.862 -6.536 1.00 89.31 116 THR A C 1
ATOM 894 O O . THR A 1 116 ? -5.133 -5.950 -7.157 1.00 89.31 116 THR A O 1
ATOM 897 N N . PRO A 1 117 ? -5.018 -7.501 -5.553 1.00 87.75 117 PRO A N 1
ATOM 898 C CA . PRO A 1 117 ? -3.664 -7.118 -5.145 1.00 87.75 117 PRO A CA 1
ATOM 899 C C . PRO A 1 117 ? -2.607 -7.300 -6.250 1.00 87.75 117 PRO A C 1
ATOM 901 O O . PRO A 1 117 ? -1.576 -6.631 -6.217 1.00 87.75 117 PRO A O 1
ATOM 904 N N . ASP A 1 118 ? -2.829 -8.171 -7.236 1.00 86.31 118 ASP A N 1
ATOM 905 C CA . ASP A 1 118 ? -1.917 -8.390 -8.367 1.00 86.31 118 ASP A CA 1
ATOM 906 C C . ASP A 1 118 ? -1.885 -7.216 -9.361 1.00 86.31 118 ASP A C 1
ATOM 908 O O . ASP A 1 118 ? -0.860 -6.989 -10.007 1.00 86.31 118 ASP A O 1
ATOM 912 N N . GLU A 1 119 ? -2.947 -6.407 -9.415 1.00 81.75 119 GLU A N 1
ATOM 913 C CA . GLU A 1 119 ? -3.034 -5.212 -10.264 1.00 81.75 119 GLU A CA 1
ATOM 914 C C . GLU A 1 119 ? -2.176 -4.046 -9.751 1.00 81.75 119 GLU A C 1
ATOM 916 O O . GLU A 1 119 ? -1.972 -3.052 -10.458 1.00 81.75 119 GLU A O 1
ATOM 921 N N . PHE A 1 120 ? -1.671 -4.135 -8.516 1.00 85.56 120 PHE A N 1
ATOM 922 C CA . PHE A 1 120 ? -0.952 -3.046 -7.866 1.00 85.56 120 PHE A CA 1
ATOM 923 C C . PHE A 1 120 ? 0.521 -3.362 -7.652 1.00 85.56 120 PHE A C 1
ATOM 925 O O . PHE A 1 120 ? 0.907 -4.410 -7.144 1.00 85.56 120 PHE A O 1
ATOM 932 N N . PHE A 1 121 ? 1.357 -2.379 -7.984 1.00 85.19 121 PHE A N 1
ATOM 933 C CA . PHE A 1 121 ? 2.763 -2.364 -7.605 1.00 85.19 121 PHE A CA 1
ATOM 934 C C . PHE A 1 121 ? 2.901 -2.132 -6.095 1.00 85.19 121 PHE A C 1
ATOM 936 O O . PHE A 1 121 ? 2.144 -1.344 -5.518 1.00 85.19 121 PHE A O 1
ATOM 943 N N . TYR A 1 122 ? 3.896 -2.755 -5.459 1.00 84.19 122 TYR A N 1
ATOM 944 C CA . TYR A 1 122 ? 4.057 -2.706 -4.002 1.00 84.19 122 TYR A CA 1
ATOM 945 C C . TYR A 1 122 ? 4.336 -1.304 -3.428 1.00 84.19 122 TYR A C 1
ATOM 947 O O . TYR A 1 122 ? 4.159 -1.118 -2.228 1.00 84.19 122 TYR A O 1
ATOM 955 N N . THR A 1 123 ? 4.739 -0.305 -4.227 1.00 85.81 123 THR A N 1
ATOM 956 C CA . THR A 1 123 ? 4.875 1.097 -3.760 1.00 85.81 123 THR A CA 1
ATOM 957 C C . THR A 1 123 ? 3.747 2.022 -4.220 1.00 85.81 123 THR A C 1
ATOM 959 O O . THR A 1 123 ? 3.807 3.231 -3.989 1.00 85.81 123 THR A O 1
ATOM 962 N N . SER A 1 124 ? 2.710 1.487 -4.869 1.00 85.69 124 SER A N 1
ATOM 963 C CA . SER A 1 124 ? 1.603 2.297 -5.377 1.00 85.69 124 SER A CA 1
ATOM 964 C C . SER A 1 124 ? 0.953 3.115 -4.261 1.00 85.69 124 SER A C 1
ATOM 966 O O . SER A 1 124 ? 0.494 2.572 -3.262 1.00 85.69 124 SER A O 1
ATOM 968 N N . SER A 1 125 ? 0.827 4.429 -4.450 1.00 87.81 125 SER A N 1
ATOM 969 C CA . SER A 1 125 ? 0.220 5.340 -3.467 1.00 87.81 125 SER A CA 1
ATOM 970 C C . SER A 1 125 ? -1.291 5.137 -3.268 1.00 87.81 125 SER A C 1
ATOM 972 O O . SER A 1 125 ? -1.932 5.882 -2.522 1.00 87.81 125 SER A O 1
ATOM 974 N N . ARG A 1 126 ? -1.887 4.128 -3.917 1.00 89.12 126 ARG A N 1
ATOM 975 C CA . ARG A 1 126 ? -3.300 3.782 -3.771 1.00 89.12 126 ARG A CA 1
ATOM 976 C C . ARG A 1 126 ? -3.618 3.423 -2.318 1.00 89.12 126 ARG A C 1
ATOM 978 O O . ARG A 1 126 ? -2.982 2.554 -1.728 1.00 89.12 126 ARG A O 1
ATOM 985 N N . LYS A 1 127 ? -4.654 4.062 -1.764 1.00 92.38 127 LYS A N 1
ATOM 986 C CA . LYS A 1 127 ? -5.261 3.676 -0.483 1.00 92.38 127 LYS A CA 1
ATOM 987 C C . LYS A 1 127 ? -6.307 2.588 -0.710 1.00 92.38 127 LYS A C 1
ATOM 989 O O . LYS A 1 127 ? -7.299 2.840 -1.397 1.00 92.38 127 LYS A O 1
ATOM 994 N N . VAL A 1 128 ? -6.095 1.432 -0.096 1.00 94.75 128 VAL A N 1
ATOM 995 C CA . VAL A 1 128 ? -6.962 0.247 -0.176 1.00 94.75 128 VAL A CA 1
ATOM 996 C C . VAL A 1 128 ? -7.331 -0.223 1.226 1.00 94.75 128 VAL A C 1
ATOM 998 O O . VAL A 1 128 ? -6.720 0.201 2.213 1.00 94.75 128 VAL A O 1
ATOM 1001 N N . TRP A 1 129 ? -8.375 -1.037 1.313 1.00 95.44 129 TRP A N 1
ATOM 1002 C CA . TRP A 1 129 ? -8.802 -1.679 2.545 1.00 95.44 129 TRP A CA 1
ATOM 1003 C C . TRP A 1 129 ? -7.997 -2.948 2.800 1.00 95.44 129 TRP A C 1
ATOM 1005 O O . TRP A 1 129 ? -7.743 -3.740 1.891 1.00 95.44 129 TRP A O 1
ATOM 1015 N N . TRP A 1 130 ? -7.646 -3.141 4.059 1.00 94.88 130 TRP A N 1
ATOM 1016 C CA . TRP A 1 130 ? -6.913 -4.281 4.579 1.00 94.88 130 TRP A CA 1
ATOM 1017 C C . TRP A 1 130 ? -7.718 -4.921 5.702 1.00 94.88 130 TRP A C 1
ATOM 1019 O O . TRP A 1 130 ? -8.535 -4.249 6.337 1.00 94.88 130 TRP A O 1
ATOM 1029 N N . ARG A 1 131 ? -7.457 -6.200 5.948 1.00 94.75 131 ARG A N 1
ATOM 1030 C CA . ARG A 1 131 ? -8.013 -6.974 7.054 1.00 94.75 131 ARG A CA 1
ATOM 1031 C C . ARG A 1 131 ? -6.895 -7.752 7.738 1.00 94.75 131 ARG A C 1
ATOM 1033 O O . ARG A 1 131 ? -5.991 -8.259 7.071 1.00 94.75 131 ARG A O 1
ATOM 1040 N N . CYS A 1 132 ? -6.918 -7.809 9.064 1.00 93.19 132 CYS A N 1
ATOM 1041 C CA . CYS A 1 132 ? -5.918 -8.548 9.824 1.00 93.19 132 CYS A CA 1
ATOM 1042 C C . CYS A 1 132 ? -6.115 -10.053 9.630 1.00 93.19 132 CYS A C 1
ATOM 1044 O O . CYS A 1 132 ? -7.241 -10.526 9.556 1.00 93.19 132 CYS A O 1
ATOM 1046 N N . LEU A 1 133 ? -5.021 -10.816 9.608 1.00 90.88 133 LEU A N 1
ATOM 1047 C CA . LEU A 1 133 ? -5.094 -12.284 9.588 1.00 90.88 133 LEU A CA 1
ATOM 1048 C C . LEU A 1 133 ? -5.393 -12.888 10.967 1.00 90.88 133 LEU A C 1
ATOM 1050 O O . LEU A 1 133 ? -5.747 -14.057 11.048 1.00 90.88 133 LEU A O 1
ATOM 1054 N N . TYR A 1 134 ? -5.212 -12.117 12.044 1.00 88.25 134 TYR A N 1
ATOM 1055 C CA . TYR A 1 134 ? -5.406 -12.587 13.422 1.00 88.25 134 TYR A CA 1
ATOM 1056 C C . TYR A 1 134 ? -6.810 -12.315 13.964 1.00 88.25 134 TYR A C 1
ATOM 1058 O O . TYR A 1 134 ? -7.263 -13.029 14.851 1.00 88.25 134 TYR A O 1
ATOM 1066 N N . ASN A 1 135 ? -7.475 -11.272 13.464 1.00 86.19 135 ASN A N 1
ATOM 1067 C CA . ASN A 1 135 ? -8.832 -10.909 13.853 1.00 86.19 135 ASN A CA 1
ATOM 1068 C C . ASN A 1 135 ? -9.539 -10.271 12.652 1.00 86.19 135 ASN A C 1
ATOM 1070 O O . ASN A 1 135 ? -9.097 -9.230 12.164 1.00 86.19 135 ASN A O 1
ATOM 1074 N N . ASP A 1 136 ? -10.622 -10.888 12.186 1.00 86.44 136 ASP A N 1
ATOM 1075 C CA . ASP A 1 136 ? -11.367 -10.413 11.020 1.00 86.44 136 ASP A CA 1
ATOM 1076 C C . ASP A 1 136 ? -12.064 -9.066 11.263 1.00 86.44 136 ASP A C 1
ATOM 1078 O O . ASP A 1 136 ? -12.275 -8.330 10.301 1.00 86.44 136 ASP A O 1
ATOM 1082 N N . ASP A 1 137 ? -12.324 -8.692 12.521 1.00 87.06 137 ASP A N 1
ATOM 1083 C CA . ASP A 1 137 ? -12.903 -7.387 12.876 1.00 87.06 137 ASP A CA 1
ATOM 1084 C C . ASP A 1 137 ? -11.905 -6.232 12.679 1.00 87.06 137 ASP A C 1
ATOM 1086 O O . ASP A 1 137 ? -12.278 -5.063 12.554 1.00 87.06 137 ASP A O 1
ATOM 1090 N N . HIS A 1 138 ? -10.607 -6.542 12.628 1.00 88.12 138 HIS A N 1
ATOM 1091 C CA . HIS A 1 138 ? -9.564 -5.550 12.410 1.00 88.12 138 HIS A CA 1
ATOM 1092 C C . HIS A 1 138 ? -9.467 -5.217 10.922 1.00 88.12 138 HIS A C 1
ATOM 1094 O O . HIS A 1 138 ? -8.684 -5.807 10.172 1.00 88.12 138 HIS A O 1
ATOM 1100 N N . GLU A 1 139 ? -10.220 -4.209 10.505 1.00 91.81 139 GLU A N 1
ATOM 1101 C CA . GLU A 1 139 ? -10.231 -3.711 9.134 1.00 91.81 139 GLU A CA 1
ATOM 1102 C C . GLU A 1 139 ? -9.776 -2.251 9.100 1.00 91.81 139 GLU A C 1
ATOM 1104 O O . GLU A 1 139 ? -10.222 -1.425 9.896 1.00 91.81 139 GLU A O 1
ATOM 1109 N N . TRP A 1 140 ? -8.874 -1.896 8.185 1.00 91.62 140 TRP A N 1
ATOM 1110 C CA . TRP A 1 140 ? -8.372 -0.520 8.085 1.00 91.62 140 TRP A CA 1
ATOM 1111 C C . TRP A 1 140 ? -8.058 -0.124 6.648 1.00 91.62 140 TRP A C 1
ATOM 1113 O O . TRP A 1 140 ? -7.785 -0.959 5.787 1.00 91.62 140 TRP A O 1
ATOM 1123 N N . ARG A 1 141 ? -8.058 1.184 6.376 1.00 92.62 141 ARG A N 1
ATOM 1124 C CA . ARG A 1 141 ? -7.729 1.739 5.058 1.00 92.62 141 ARG A CA 1
ATOM 1125 C C . ARG A 1 141 ? -6.396 2.477 5.100 1.00 92.62 141 ARG A C 1
ATOM 1127 O O . ARG A 1 141 ? -6.263 3.474 5.800 1.00 92.62 141 ARG A O 1
ATOM 1134 N N . THR A 1 142 ? -5.420 2.035 4.309 1.00 91.75 142 THR A N 1
ATOM 1135 C CA . THR A 1 142 ? -4.106 2.698 4.216 1.00 91.75 142 THR A CA 1
ATOM 1136 C C . THR A 1 142 ? -3.468 2.507 2.840 1.00 91.75 142 THR A C 1
ATOM 1138 O O . THR A 1 142 ? -3.952 1.720 2.022 1.00 91.75 142 THR A O 1
ATOM 1141 N N . ALA A 1 143 ? -2.411 3.269 2.557 1.00 92.50 143 ALA A N 1
ATOM 1142 C CA . ALA A 1 143 ? -1.666 3.164 1.307 1.00 92.50 143 ALA A CA 1
ATOM 1143 C C . ALA A 1 143 ? -0.827 1.876 1.262 1.00 92.50 143 ALA A C 1
ATOM 1145 O O . ALA A 1 143 ? -0.279 1.460 2.282 1.00 92.50 143 ALA A O 1
ATOM 1146 N N . ILE A 1 144 ? -0.676 1.276 0.079 1.00 92.88 144 ILE A N 1
ATOM 1147 C CA . ILE A 1 144 ? 0.161 0.078 -0.123 1.00 92.88 144 ILE A CA 1
ATOM 1148 C C . ILE A 1 144 ? 1.610 0.250 0.387 1.00 92.88 144 ILE A C 1
ATOM 1150 O O . ILE A 1 144 ? 2.046 -0.614 1.149 1.00 92.88 144 ILE A O 1
ATOM 1154 N N . PRO A 1 145 ? 2.351 1.347 0.105 1.00 92.00 145 PRO A N 1
ATOM 1155 C CA . PRO A 1 145 ? 3.718 1.527 0.606 1.00 92.00 145 PRO A CA 1
ATOM 1156 C C . PRO A 1 145 ? 3.822 1.551 2.133 1.00 92.00 145 PRO A C 1
ATOM 1158 O O . PRO A 1 145 ? 4.859 1.155 2.671 1.00 92.00 145 PRO A O 1
ATOM 1161 N N . ASN A 1 146 ? 2.765 1.964 2.841 1.00 91.12 146 ASN A N 1
ATOM 1162 C CA . ASN A 1 146 ? 2.754 1.943 4.304 1.00 91.12 146 ASN A CA 1
ATOM 1163 C C . ASN A 1 146 ? 2.826 0.503 4.822 1.00 91.12 146 ASN A C 1
ATOM 1165 O O . ASN A 1 146 ? 3.420 0.245 5.864 1.00 91.12 146 ASN A O 1
ATOM 1169 N N . ARG A 1 147 ? 2.237 -0.442 4.090 1.00 92.62 147 ARG A N 1
ATOM 1170 C CA . ARG A 1 147 ? 2.234 -1.862 4.437 1.00 92.62 147 ARG A CA 1
ATOM 1171 C C . ARG A 1 147 ? 3.517 -2.559 4.024 1.00 92.62 147 ARG A C 1
ATOM 1173 O O . ARG A 1 147 ? 4.001 -3.388 4.773 1.00 92.62 147 ARG A O 1
ATOM 1180 N N . THR A 1 148 ? 4.060 -2.212 2.862 1.00 91.56 148 THR A N 1
ATOM 1181 C CA . THR A 1 148 ? 5.213 -2.895 2.258 1.00 91.56 148 THR A CA 1
ATOM 1182 C C . THR A 1 148 ? 6.536 -2.276 2.698 1.00 91.56 148 THR A C 1
ATOM 1184 O O . THR A 1 148 ? 7.299 -2.880 3.440 1.00 91.56 148 THR A O 1
ATOM 1187 N N . THR A 1 149 ? 6.809 -1.042 2.278 1.00 87.31 149 THR A N 1
ATOM 1188 C CA . THR A 1 149 ? 8.098 -0.372 2.504 1.00 87.31 149 THR A CA 1
ATOM 1189 C C . THR A 1 149 ? 8.253 0.188 3.912 1.00 87.31 149 THR A C 1
ATOM 1191 O O . THR A 1 149 ? 9.360 0.193 4.438 1.00 87.31 149 THR A O 1
ATOM 1194 N N . GLN A 1 150 ? 7.162 0.648 4.530 1.00 86.81 150 GLN A N 1
ATOM 1195 C CA . GLN A 1 150 ? 7.186 1.181 5.899 1.00 86.81 150 GLN A CA 1
ATOM 1196 C C . GLN A 1 150 ? 6.814 0.129 6.949 1.00 86.81 150 GLN A C 1
ATOM 1198 O O . GLN A 1 150 ? 6.972 0.382 8.138 1.00 86.81 150 GLN A O 1
ATOM 1203 N N . ASN A 1 151 ? 6.313 -1.034 6.515 1.00 84.75 151 ASN A N 1
ATOM 1204 C CA . ASN A 1 151 ? 5.955 -2.164 7.369 1.00 84.75 151 ASN A CA 1
ATOM 1205 C C . ASN A 1 151 ? 5.055 -1.796 8.572 1.00 84.75 151 ASN A C 1
ATOM 1207 O O . ASN A 1 151 ? 5.200 -2.331 9.671 1.00 84.75 151 ASN A O 1
ATOM 1211 N N . SER A 1 152 ? 4.117 -0.863 8.374 1.00 81.12 152 SER A N 1
ATOM 1212 C CA . SER A 1 152 ? 3.090 -0.548 9.370 1.00 81.12 152 SER A CA 1
ATOM 1213 C C . SER A 1 152 ? 2.125 -1.734 9.470 1.00 81.12 152 SER A C 1
ATOM 1215 O O . SER A 1 152 ? 1.325 -2.000 8.568 1.00 81.12 152 SER A O 1
ATOM 1217 N N . GLY A 1 153 ? 2.267 -2.518 10.540 1.00 86.38 153 GLY A N 1
ATOM 1218 C CA . GLY A 1 153 ? 1.437 -3.687 10.824 1.00 86.38 153 GLY A CA 1
ATOM 1219 C C . GLY A 1 153 ? -0.045 -3.346 11.017 1.00 86.38 153 GLY A C 1
ATOM 1220 O O . GLY A 1 153 ? -0.519 -2.260 10.682 1.00 86.38 153 GLY A O 1
ATOM 1221 N N . CYS A 1 154 ? -0.827 -4.307 11.509 1.00 88.88 154 CYS A N 1
ATOM 1222 C CA . CYS A 1 154 ? -2.219 -4.045 11.873 1.00 88.88 154 CYS A CA 1
ATOM 1223 C C . CYS A 1 154 ? -2.269 -2.995 13.006 1.00 88.88 154 CYS A C 1
ATOM 1225 O O . CYS A 1 154 ? -1.664 -3.240 14.053 1.00 88.88 154 CYS A O 1
ATOM 1227 N N . PRO A 1 155 ? -2.981 -1.863 12.834 1.00 84.50 155 PRO A N 1
ATOM 1228 C CA . PRO A 1 155 ? -3.023 -0.806 13.846 1.00 84.50 155 PRO A CA 1
ATOM 1229 C C . PRO A 1 155 ? -3.705 -1.260 15.142 1.00 84.50 155 PRO A C 1
ATOM 1231 O O . PRO A 1 155 ? -3.338 -0.801 16.212 1.00 84.50 155 PRO A O 1
ATOM 1234 N N . TYR A 1 156 ? -4.635 -2.210 15.057 1.00 82.25 156 TYR A N 1
ATOM 1235 C CA . TYR A 1 156 ? -5.337 -2.763 16.215 1.00 82.25 156 TYR A CA 1
ATOM 1236 C C . TYR A 1 156 ? -4.514 -3.802 16.988 1.00 82.25 156 TYR A C 1
ATOM 1238 O O . TYR A 1 156 ? -4.742 -4.016 18.170 1.00 82.25 156 TYR A O 1
ATOM 1246 N N . CYS A 1 157 ? -3.562 -4.479 16.333 1.00 81.75 157 CYS A N 1
ATOM 1247 C CA . CYS A 1 157 ? -2.714 -5.476 16.998 1.00 81.75 157 CYS A CA 1
ATOM 1248 C C . CYS A 1 157 ? -1.472 -4.851 17.639 1.00 81.75 157 CYS A C 1
ATOM 1250 O O . CYS A 1 157 ? -0.880 -5.449 18.532 1.00 81.75 157 CYS A O 1
ATOM 1252 N N . ASN A 1 158 ? -1.051 -3.677 17.168 1.00 70.88 158 ASN A N 1
ATOM 1253 C CA . ASN A 1 158 ? 0.113 -2.979 17.694 1.00 70.88 158 ASN A CA 1
ATOM 1254 C C . ASN A 1 158 ? -0.321 -1.922 18.717 1.00 70.88 158 ASN A C 1
ATOM 1256 O O . ASN A 1 158 ? -0.236 -0.722 18.463 1.00 70.88 158 ASN A O 1
ATOM 1260 N N . LEU A 1 159 ? -0.835 -2.391 19.854 1.00 67.44 159 LEU A N 1
ATOM 1261 C CA . LEU A 1 159 ? -1.290 -1.537 20.947 1.00 67.44 159 LEU A CA 1
ATOM 1262 C C . LEU A 1 159 ? -0.085 -0.989 21.719 1.00 67.44 159 LEU A C 1
ATOM 1264 O O . LEU A 1 159 ? 0.809 -1.742 22.114 1.00 67.44 159 LEU A O 1
ATOM 1268 N N . ARG A 1 160 ? -0.061 0.324 21.970 1.00 71.06 160 ARG A N 1
ATOM 1269 C CA . ARG A 1 160 ? 0.889 0.908 22.927 1.00 71.06 160 ARG A CA 1
ATOM 1270 C C . ARG A 1 160 ? 0.460 0.571 24.363 1.00 71.06 160 ARG A C 1
ATOM 1272 O O . ARG A 1 160 ? -0.748 0.540 24.614 1.00 71.06 160 ARG A O 1
ATOM 1279 N N . PRO A 1 161 ? 1.412 0.342 25.292 1.00 72.00 161 PRO A N 1
ATOM 1280 C CA . PRO A 1 161 ? 1.102 0.162 26.709 1.00 72.00 161 PRO A CA 1
ATOM 1281 C C . PRO A 1 161 ? 0.325 1.364 27.251 1.00 72.00 161 PRO A C 1
ATOM 1283 O O . PRO A 1 161 ? 0.711 2.500 26.975 1.00 72.00 161 PRO A O 1
ATOM 1286 N N . ARG A 1 162 ? -0.734 1.108 28.024 1.00 77.25 162 ARG A N 1
ATOM 1287 C CA . ARG A 1 162 ? -1.532 2.150 28.678 1.00 77.25 162 ARG A CA 1
ATOM 1288 C C . ARG A 1 162 ? -0.988 2.465 30.075 1.00 77.25 162 ARG A C 1
ATOM 1290 O O . ARG A 1 162 ? -0.687 1.521 30.815 1.00 77.25 162 ARG A O 1
ATOM 1297 N N . PRO A 1 163 ? -0.850 3.746 30.462 1.00 84.31 163 PRO A N 1
ATOM 1298 C CA . PRO A 1 163 ? -0.608 4.128 31.847 1.00 84.31 163 PRO A CA 1
ATOM 1299 C C . PRO A 1 163 ? -1.721 3.591 32.752 1.00 84.31 163 PRO A C 1
ATOM 1301 O O . PRO A 1 163 ? -2.884 3.554 32.356 1.00 84.31 163 PRO A O 1
ATOM 1304 N N . ILE A 1 164 ? -1.379 3.213 33.986 1.00 84.75 164 ILE A N 1
ATOM 1305 C CA . ILE A 1 164 ? -2.362 2.685 34.946 1.00 84.75 164 ILE A CA 1
ATOM 1306 C C . ILE A 1 164 ? -3.510 3.680 35.175 1.00 84.75 164 ILE A C 1
ATOM 1308 O O . ILE A 1 164 ? -4.658 3.277 35.237 1.00 84.75 164 ILE A O 1
ATOM 1312 N N . GLN A 1 165 ? -3.220 4.982 35.174 1.00 87.75 165 GLN A N 1
ATOM 1313 C CA . GLN A 1 165 ? -4.218 6.032 35.371 1.00 87.75 165 GLN A CA 1
ATOM 1314 C C . GLN A 1 165 ? -5.200 6.158 34.198 1.00 87.75 165 GLN A C 1
ATOM 1316 O O . GLN A 1 165 ? -6.362 6.484 34.414 1.00 87.75 165 GLN A O 1
ATOM 1321 N N . GLU A 1 166 ? -4.749 5.902 32.964 1.00 88.56 166 GLU A N 1
ATOM 1322 C CA . GLU A 1 166 ? -5.639 5.844 31.795 1.00 88.56 166 GLU A CA 1
ATOM 1323 C C . GLU A 1 166 ? -6.583 4.642 31.920 1.00 88.56 166 GLU A C 1
ATOM 1325 O O . GLU A 1 166 ? -7.774 4.754 31.642 1.00 88.56 166 GLU A O 1
ATOM 1330 N N . ILE A 1 167 ? -6.057 3.505 32.391 1.00 88.69 167 ILE A N 1
ATOM 1331 C CA . ILE A 1 167 ? -6.838 2.291 32.650 1.00 88.69 167 ILE A CA 1
ATOM 1332 C C . ILE A 1 167 ? -7.866 2.538 33.761 1.00 88.69 167 ILE A C 1
ATOM 1334 O O . ILE A 1 167 ? -9.032 2.196 33.583 1.00 88.69 167 ILE A O 1
ATOM 1338 N N . ASP A 1 168 ? -7.459 3.153 34.872 1.00 91.75 168 ASP A N 1
ATOM 1339 C CA . ASP A 1 168 ? -8.346 3.475 35.994 1.00 91.75 168 ASP A CA 1
ATOM 1340 C C . ASP A 1 168 ? -9.489 4.397 35.536 1.00 91.75 168 ASP A C 1
ATOM 1342 O O . ASP A 1 168 ? -10.659 4.087 35.756 1.00 91.75 168 ASP A O 1
ATOM 1346 N N . LEU A 1 169 ? -9.168 5.467 34.796 1.00 91.31 169 LEU A N 1
ATOM 1347 C CA . LEU A 1 169 ? -10.164 6.371 34.213 1.00 91.31 169 LEU A CA 1
ATOM 1348 C C . LEU A 1 169 ? -11.115 5.642 33.251 1.00 91.31 169 LEU A C 1
ATOM 1350 O O . LEU A 1 169 ? -12.324 5.867 33.287 1.00 91.31 169 LEU A O 1
ATOM 1354 N N . LEU A 1 170 ? -10.587 4.771 32.387 1.00 91.25 170 LEU A N 1
ATOM 1355 C CA . LEU A 1 170 ? -11.394 3.959 31.478 1.00 91.25 170 LEU A CA 1
ATOM 1356 C C . LEU A 1 170 ? -12.393 3.091 32.253 1.00 91.25 170 LEU A C 1
ATOM 1358 O O . LEU A 1 170 ? -13.571 3.071 31.899 1.00 91.25 170 LEU A O 1
ATOM 1362 N N . PHE A 1 171 ? -11.948 2.409 33.311 1.00 91.00 171 PHE A N 1
ATOM 1363 C CA . PHE A 1 171 ? -12.825 1.584 34.141 1.00 91.00 171 PHE A CA 1
ATOM 1364 C C . PHE A 1 171 ? -13.898 2.412 34.850 1.00 91.00 171 PHE A C 1
ATOM 1366 O O . PHE A 1 171 ? -15.066 2.032 34.801 1.00 91.00 171 PHE A O 1
ATOM 1373 N N . GLU A 1 172 ? -13.552 3.561 35.429 1.00 93.88 172 GLU A N 1
ATOM 1374 C CA . GLU A 1 172 ? -14.537 4.463 36.043 1.00 93.88 172 GLU A CA 1
ATOM 1375 C C . GLU A 1 172 ? -15.598 4.919 35.028 1.00 93.88 172 GLU A C 1
ATOM 1377 O O . GLU A 1 172 ? -16.794 4.911 35.313 1.00 93.88 172 GLU A O 1
ATOM 1382 N N . LEU A 1 173 ? -15.187 5.258 33.804 1.00 93.25 173 LEU A N 1
ATOM 1383 C CA . LEU A 1 173 ? -16.113 5.680 32.752 1.00 93.25 173 LEU A CA 1
ATOM 1384 C C . LEU A 1 173 ? -17.017 4.545 32.257 1.00 93.25 173 LEU A C 1
ATOM 1386 O O . LEU A 1 173 ? -18.139 4.820 31.825 1.00 93.25 173 LEU A O 1
ATOM 1390 N N . THR A 1 174 ? -16.579 3.285 32.345 1.00 93.75 174 THR A N 1
ATOM 1391 C CA . THR A 1 174 ? -17.419 2.136 31.960 1.00 93.75 174 THR A CA 1
ATOM 1392 C C . THR A 1 174 ? -18.638 1.947 32.867 1.00 93.75 174 THR A C 1
ATOM 1394 O O . THR A 1 174 ? -19.607 1.316 32.453 1.00 93.75 174 THR A O 1
ATOM 1397 N N . GLU A 1 175 ? -18.650 2.537 34.069 1.00 93.88 175 GLU A N 1
ATOM 1398 C CA . GLU A 1 175 ? -19.841 2.544 34.931 1.00 93.88 175 GLU A CA 1
ATOM 1399 C C . GLU A 1 175 ? -20.969 3.426 34.372 1.00 93.88 175 GLU A C 1
ATOM 1401 O O . GLU A 1 175 ? -22.145 3.197 34.661 1.00 93.88 175 GLU A O 1
ATOM 1406 N N . PHE A 1 176 ? -20.621 4.430 33.562 1.00 94.06 176 PHE A N 1
ATOM 1407 C CA . PHE A 1 176 ? -21.561 5.408 33.009 1.00 94.06 176 PHE A CA 1
ATOM 1408 C C . PHE A 1 176 ? -21.841 5.193 31.523 1.00 94.06 176 PHE A C 1
ATOM 1410 O O . PHE A 1 176 ? -22.887 5.617 31.026 1.00 94.06 176 PHE A O 1
ATOM 1417 N N . PHE A 1 177 ? -20.915 4.558 30.804 1.00 93.56 177 PHE A N 1
ATOM 1418 C CA . PHE A 1 177 ? -20.955 4.450 29.354 1.00 93.56 177 PHE A CA 1
ATOM 1419 C C . PHE A 1 177 ? -20.622 3.035 28.867 1.00 93.56 177 PHE A C 1
ATOM 1421 O O . PHE A 1 177 ? -19.750 2.361 29.410 1.00 93.56 177 PHE A O 1
ATOM 1428 N N . GLU A 1 178 ? -21.253 2.608 27.770 1.00 90.50 178 GLU A N 1
ATOM 1429 C CA . GLU A 1 178 ? -20.861 1.392 27.056 1.00 90.50 178 GLU A CA 1
ATOM 1430 C C . GLU A 1 178 ? -19.584 1.674 26.251 1.00 90.50 178 GLU A C 1
ATOM 1432 O O . GLU A 1 178 ? -19.627 2.177 25.125 1.00 90.50 178 GLU A O 1
ATOM 1437 N N . ILE A 1 179 ? -18.432 1.392 26.861 1.00 90.56 179 ILE A N 1
ATOM 1438 C CA . ILE A 1 179 ? -17.111 1.609 26.265 1.00 90.56 179 ILE A CA 1
ATOM 1439 C C . ILE A 1 179 ? -16.467 0.257 25.964 1.00 90.56 179 ILE A C 1
ATOM 1441 O O . ILE A 1 179 ? -16.344 -0.603 26.837 1.00 90.56 179 ILE A O 1
ATOM 1445 N N . GLY A 1 180 ? -16.015 0.074 24.723 1.00 86.31 180 GLY A N 1
ATOM 1446 C CA . GLY A 1 180 ? -15.150 -1.049 24.383 1.00 86.31 180 GLY A CA 1
ATOM 1447 C C . GLY A 1 180 ? -13.768 -0.826 24.986 1.00 86.31 180 GLY A C 1
ATOM 1448 O O . GLY A 1 180 ? -13.100 0.141 24.633 1.00 86.31 180 GLY A O 1
ATOM 1449 N N . LEU A 1 181 ? -13.315 -1.715 25.873 1.00 83.38 181 LEU A N 1
ATOM 1450 C CA . LEU A 1 181 ? -12.022 -1.553 26.553 1.00 83.38 181 LEU A CA 1
ATOM 1451 C C . LEU A 1 181 ? -10.846 -1.455 25.567 1.00 83.38 181 LEU A C 1
ATOM 1453 O O . LEU A 1 181 ? -9.899 -0.716 25.817 1.00 83.38 181 LEU A O 1
ATOM 1457 N N . ASP A 1 182 ? -10.939 -2.128 24.421 1.00 79.69 182 ASP A N 1
ATOM 1458 C CA . ASP A 1 182 ? -9.939 -2.081 23.346 1.00 79.69 182 ASP A CA 1
ATOM 1459 C C . ASP A 1 182 ? -10.301 -1.092 22.216 1.00 79.69 182 ASP A C 1
ATOM 1461 O O . ASP A 1 182 ? -9.568 -0.961 21.230 1.00 79.69 182 ASP A O 1
ATOM 1465 N N . ASP A 1 183 ? -11.423 -0.375 22.337 1.00 84.12 183 ASP A N 1
ATOM 1466 C CA . ASP A 1 183 ? -11.912 0.565 21.327 1.00 84.12 183 ASP A CA 1
ATOM 1467 C C . ASP A 1 183 ? -11.186 1.909 21.439 1.00 84.12 183 ASP A C 1
ATOM 1469 O O . ASP A 1 183 ? -11.634 2.855 22.086 1.00 84.12 183 ASP A O 1
ATOM 1473 N N . ARG A 1 184 ? -10.012 1.956 20.807 1.00 83.38 184 ARG A N 1
ATOM 1474 C CA . ARG A 1 184 ? -9.086 3.100 20.815 1.00 83.38 184 ARG A CA 1
ATOM 1475 C C . ARG A 1 184 ? -8.802 3.677 19.428 1.00 83.38 184 ARG A C 1
ATOM 1477 O O . ARG A 1 184 ? -8.092 4.664 19.288 1.00 83.38 184 ARG A O 1
ATOM 1484 N N . ILE A 1 185 ? -9.319 3.042 18.376 1.00 84.56 185 ILE A N 1
ATOM 1485 C CA . ILE A 1 185 ? -9.004 3.405 16.995 1.00 84.56 185 ILE A CA 1
ATOM 1486 C C . ILE A 1 185 ? -10.196 4.094 16.328 1.00 84.56 185 ILE A C 1
ATOM 1488 O O . ILE A 1 185 ? -11.276 3.515 16.171 1.00 84.56 185 ILE A O 1
ATOM 1492 N N . LEU A 1 186 ? -9.969 5.315 15.839 1.00 83.00 186 LEU A N 1
ATOM 1493 C CA . LEU A 1 186 ? -10.897 6.029 14.963 1.00 83.00 186 LEU A CA 1
ATOM 1494 C C . LEU A 1 186 ? -10.345 6.162 13.548 1.00 83.00 186 LEU A C 1
ATOM 1496 O O . LEU A 1 186 ? -9.160 6.401 13.322 1.00 83.00 186 LEU A O 1
ATOM 1500 N N . PHE A 1 187 ? -11.246 6.044 12.575 1.00 76.81 187 PHE A N 1
ATOM 1501 C CA . PHE A 1 187 ? -10.948 6.293 11.170 1.00 76.81 187 PHE A CA 1
ATOM 1502 C C . PHE A 1 187 ? -11.649 7.562 10.728 1.00 76.81 187 PHE A C 1
ATOM 1504 O O . PHE A 1 187 ? -12.854 7.557 10.481 1.00 76.81 187 PHE A O 1
ATOM 1511 N N . GLU A 1 188 ? -10.882 8.633 10.565 1.00 77.44 188 GLU A N 1
ATOM 1512 C CA . GLU A 1 188 ? -11.403 9.922 10.125 1.00 77.44 188 GLU A CA 1
ATOM 1513 C C . GLU A 1 188 ? -10.529 10.502 9.010 1.00 77.44 188 GLU A C 1
ATOM 1515 O O . GLU A 1 188 ? -9.303 10.401 9.027 1.00 77.44 188 GLU A O 1
ATOM 1520 N N . GLY A 1 189 ? -11.156 11.019 7.948 1.00 70.56 189 GLY A N 1
ATOM 1521 C CA . GLY A 1 189 ? -10.437 11.610 6.808 1.00 70.56 189 GLY A CA 1
ATOM 1522 C C . GLY A 1 189 ? -9.490 10.656 6.054 1.00 70.56 189 GLY A C 1
ATOM 1523 O O . GLY A 1 189 ? -8.659 11.097 5.260 1.00 70.56 189 GLY A O 1
ATOM 1524 N N . GLY A 1 190 ? -9.589 9.340 6.273 1.00 68.62 190 GLY A N 1
ATOM 1525 C CA . GLY A 1 190 ? -8.646 8.358 5.726 1.00 68.62 190 GLY A CA 1
ATOM 1526 C C . GLY A 1 190 ? -7.295 8.318 6.448 1.00 68.62 190 GLY A C 1
ATOM 1527 O O . GLY A 1 190 ? -6.302 7.916 5.823 1.00 68.62 190 GLY A O 1
ATOM 1528 N N . TYR A 1 191 ? -7.283 8.745 7.710 1.00 65.75 191 TYR A N 1
ATOM 1529 C CA . TYR A 1 191 ? -6.222 8.565 8.694 1.00 65.75 191 TYR A CA 1
ATOM 1530 C C . TYR A 1 191 ? -6.708 7.642 9.814 1.00 65.75 191 TYR A C 1
ATOM 1532 O O . TYR A 1 191 ? -7.911 7.461 10.003 1.00 65.75 191 TYR A O 1
ATOM 1540 N N . VAL A 1 192 ? -5.748 7.041 10.513 1.00 75.31 192 VAL A N 1
ATOM 1541 C CA . VAL A 1 192 ? -5.980 6.244 11.717 1.00 75.31 192 VAL A CA 1
ATOM 1542 C C . VAL A 1 192 ? -5.595 7.119 12.898 1.00 75.31 192 VAL A C 1
ATOM 1544 O O . VAL A 1 192 ? -4.455 7.581 12.952 1.00 75.31 192 VAL A O 1
ATOM 1547 N N . LEU A 1 193 ? -6.545 7.375 13.786 1.00 80.25 193 LEU A N 1
ATOM 1548 C CA . LEU A 1 193 ? -6.332 8.068 15.048 1.00 80.25 193 LEU A CA 1
ATOM 1549 C C . LEU A 1 193 ? -6.288 7.014 16.152 1.00 80.25 193 LEU A C 1
ATOM 1551 O O . LEU A 1 193 ? -7.186 6.178 16.245 1.00 80.25 193 LEU A O 1
ATOM 1555 N N . ASP A 1 194 ? -5.203 7.038 16.915 1.00 83.69 194 ASP A N 1
ATOM 1556 C CA . ASP A 1 194 ? -5.005 6.247 18.125 1.00 83.69 194 ASP A CA 1
ATOM 1557 C C . ASP A 1 194 ? -5.360 7.151 19.306 1.00 83.69 194 ASP A C 1
ATOM 1559 O O . ASP A 1 194 ? -4.581 8.045 19.626 1.00 83.69 194 ASP A O 1
ATOM 1563 N N . CYS A 1 195 ? -6.561 6.967 19.845 1.00 86.81 195 CYS A N 1
ATOM 1564 C CA . CYS A 1 195 ? -7.155 7.751 20.923 1.00 86.81 195 CYS A CA 1
ATOM 1565 C C . CYS A 1 195 ? -7.078 6.982 22.240 1.00 86.81 195 CYS A C 1
ATOM 1567 O O . CYS A 1 195 ? -7.164 5.758 22.230 1.00 86.81 195 CYS A O 1
ATOM 1569 N N . ASP A 1 196 ? -7.015 7.667 23.378 1.00 88.75 196 ASP A N 1
ATOM 1570 C CA . ASP A 1 196 ? -6.925 6.963 24.663 1.00 88.75 196 ASP A CA 1
ATOM 1571 C C . ASP A 1 196 ? -8.262 6.309 25.044 1.00 88.75 196 ASP A C 1
ATOM 1573 O O . ASP A 1 196 ? -8.307 5.107 25.311 1.00 88.75 196 ASP A O 1
ATOM 1577 N N . ILE A 1 197 ? -9.379 7.045 24.989 1.00 90.38 197 ILE A N 1
ATOM 1578 C CA . ILE A 1 197 ? -10.722 6.510 25.278 1.00 90.38 197 ILE A CA 1
ATOM 1579 C C . ILE A 1 197 ? -11.744 7.050 24.267 1.00 90.38 197 ILE A C 1
ATOM 1581 O O . ILE A 1 197 ? -11.864 8.263 24.069 1.00 90.38 197 ILE A O 1
ATOM 1585 N N . ILE A 1 198 ? -12.526 6.154 23.652 1.00 91.75 198 ILE A N 1
ATOM 1586 C CA . ILE A 1 198 ? -13.600 6.502 22.710 1.00 91.75 198 ILE A CA 1
ATOM 1587 C C . ILE A 1 198 ? -14.959 6.158 23.320 1.00 91.75 198 ILE A C 1
ATOM 1589 O O . ILE A 1 198 ? -15.260 5.001 23.602 1.00 91.75 198 ILE A O 1
ATOM 1593 N N . ILE A 1 199 ? -15.833 7.157 23.428 1.00 92.69 199 ILE A N 1
ATOM 1594 C CA . ILE A 1 199 ? -17.224 6.986 23.854 1.00 92.69 199 ILE A CA 1
ATOM 1595 C C . ILE A 1 199 ? -18.110 7.208 22.629 1.00 92.69 199 ILE A C 1
ATOM 1597 O O . ILE A 1 199 ? -18.555 8.323 22.336 1.00 92.69 199 ILE A O 1
ATOM 1601 N N . ARG A 1 200 ? -18.342 6.133 21.862 1.00 90.25 200 ARG A N 1
ATOM 1602 C CA . ARG A 1 200 ? -19.023 6.213 20.555 1.00 90.25 200 ARG A CA 1
ATOM 1603 C C . ARG A 1 200 ? -20.438 6.775 20.647 1.00 90.25 200 ARG A C 1
ATOM 1605 O O . ARG A 1 200 ? -20.813 7.577 19.794 1.00 90.25 200 ARG A O 1
ATOM 1612 N N . GLN A 1 201 ? -21.190 6.374 21.670 1.00 91.31 201 GLN A N 1
ATOM 1613 C CA . GLN A 1 201 ? -22.578 6.800 21.880 1.00 91.31 201 GLN A CA 1
ATOM 1614 C C . GLN A 1 201 ? -22.716 8.319 22.065 1.00 91.31 201 GLN A C 1
ATOM 1616 O O . GLN A 1 201 ? -23.645 8.915 21.528 1.00 91.31 201 GLN A O 1
ATOM 1621 N N . GLU A 1 202 ? -21.723 8.953 22.693 1.00 92.00 202 GLU A N 1
ATOM 1622 C CA . GLU A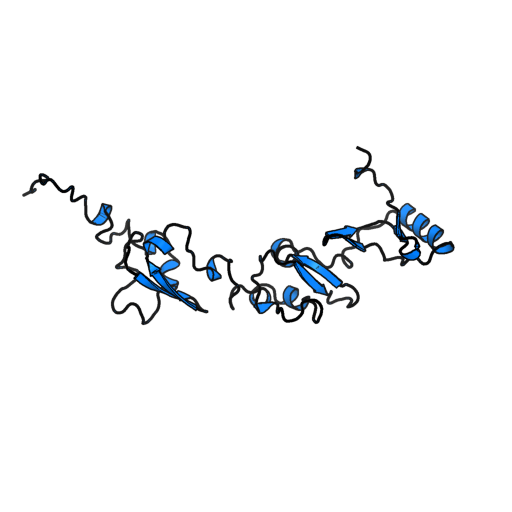 1 202 ? -21.689 10.405 22.903 1.00 92.00 202 GLU A CA 1
ATOM 1623 C C . GLU A 1 202 ? -20.890 11.152 21.826 1.00 92.00 202 GLU A C 1
ATOM 1625 O O . GLU A 1 202 ? -20.790 12.377 21.857 1.00 92.00 202 GLU A O 1
ATOM 1630 N N . ARG A 1 203 ? -20.302 10.429 20.859 1.00 91.19 203 ARG A N 1
ATOM 1631 C CA . ARG A 1 203 ? -19.350 10.975 19.874 1.00 91.19 203 ARG A CA 1
ATOM 1632 C C . ARG A 1 203 ? -18.216 11.767 20.545 1.00 91.19 203 ARG A C 1
ATOM 1634 O O . ARG A 1 203 ? -17.808 12.815 20.044 1.00 91.19 203 ARG A O 1
ATOM 1641 N N . LEU A 1 204 ? -17.724 11.254 21.671 1.00 90.31 204 LEU A N 1
ATOM 1642 C CA . LEU A 1 204 ? -16.722 11.893 22.517 1.00 90.31 204 LEU A CA 1
ATOM 1643 C C . LEU A 1 204 ? -15.413 11.097 22.496 1.00 90.31 204 LEU A C 1
ATOM 1645 O O . LEU A 1 204 ? -15.419 9.866 22.540 1.00 90.31 204 LEU A O 1
ATOM 1649 N N . ILE A 1 205 ? -14.297 11.821 22.446 1.00 90.88 205 ILE A N 1
ATOM 1650 C CA . ILE A 1 205 ? -12.943 11.287 22.602 1.00 90.88 205 ILE A CA 1
ATOM 1651 C C . ILE A 1 205 ? -12.352 11.921 23.856 1.00 90.88 205 ILE A C 1
ATOM 1653 O O . ILE A 1 205 ? -12.442 13.139 24.028 1.00 90.88 205 ILE A O 1
ATOM 1657 N N . VAL A 1 206 ? -11.752 11.102 24.713 1.00 90.25 206 VAL A N 1
ATOM 1658 C CA . VAL A 1 206 ? -10.999 11.556 25.882 1.00 90.25 206 VAL A CA 1
ATOM 1659 C C . VAL A 1 206 ? -9.535 11.197 25.655 1.00 90.25 206 VAL A C 1
ATOM 1661 O O . VAL A 1 206 ? -9.206 10.026 25.495 1.00 90.25 206 VAL A O 1
ATOM 1664 N N . GLU A 1 207 ? -8.679 12.218 25.617 1.00 89.06 207 GLU A N 1
ATOM 1665 C CA . GLU A 1 207 ? -7.221 12.087 25.512 1.00 89.06 207 GLU A CA 1
ATOM 1666 C C . GLU A 1 207 ? -6.613 12.298 26.905 1.00 89.06 207 GLU A C 1
ATOM 1668 O O . GLU A 1 207 ? -6.805 13.345 27.535 1.00 89.06 207 GLU A O 1
ATOM 1673 N N . PHE A 1 208 ? -5.896 11.297 27.395 1.00 81.94 208 PHE A N 1
ATOM 1674 C CA . PHE A 1 208 ? -5.171 11.303 28.651 1.00 81.94 208 PHE A CA 1
ATOM 1675 C C . PHE A 1 208 ? -3.727 11.756 28.389 1.00 81.94 208 PHE A C 1
ATOM 1677 O O . PHE A 1 208 ? -2.964 11.094 27.701 1.00 81.94 208 PHE A O 1
ATOM 1684 N N . ASP A 1 209 ? -3.334 12.902 28.953 1.00 73.94 209 ASP A N 1
ATOM 1685 C CA . ASP A 1 209 ? -2.034 13.549 28.684 1.00 73.94 209 ASP A CA 1
ATOM 1686 C C . ASP A 1 209 ? -1.842 13.997 27.217 1.00 73.94 209 ASP A C 1
ATOM 1688 O O . ASP A 1 209 ? -0.816 13.772 26.573 1.00 73.94 209 ASP A O 1
ATOM 1692 N N . GLY A 1 210 ? -2.815 14.752 26.696 1.00 66.69 210 GLY A N 1
ATOM 1693 C CA . GLY A 1 210 ? -2.737 15.429 25.396 1.00 66.69 210 GLY A CA 1
ATOM 1694 C C . GLY A 1 210 ? -1.690 16.554 25.307 1.00 66.69 210 GLY A C 1
ATOM 1695 O O . GLY A 1 210 ? -1.868 17.485 24.524 1.00 66.69 210 GLY A O 1
ATOM 1696 N N . SER A 1 211 ? -0.602 16.519 26.088 1.00 56.91 211 SER A N 1
ATOM 1697 C CA . SER A 1 211 ? 0.437 17.559 26.185 1.00 56.91 211 SER A CA 1
ATOM 1698 C C . SER A 1 211 ? 1.069 17.966 24.845 1.00 56.91 211 SER A C 1
ATOM 1700 O O . SER A 1 211 ? 1.616 19.065 24.730 1.00 56.91 211 SER A O 1
ATOM 1702 N N . TYR A 1 212 ? 0.921 17.154 23.794 1.00 52.62 212 TYR A N 1
ATOM 1703 C CA . TYR A 1 212 ? 1.270 17.534 22.421 1.00 52.62 212 TYR A CA 1
ATOM 1704 C C . TYR A 1 212 ? 0.441 18.721 21.876 1.00 52.62 212 TYR A C 1
ATOM 1706 O O . TYR A 1 212 ? 0.938 19.472 21.038 1.00 52.62 212 TYR A O 1
ATOM 1714 N N . TRP A 1 213 ? -0.782 18.935 22.376 1.00 50.44 213 TRP A N 1
ATOM 1715 C 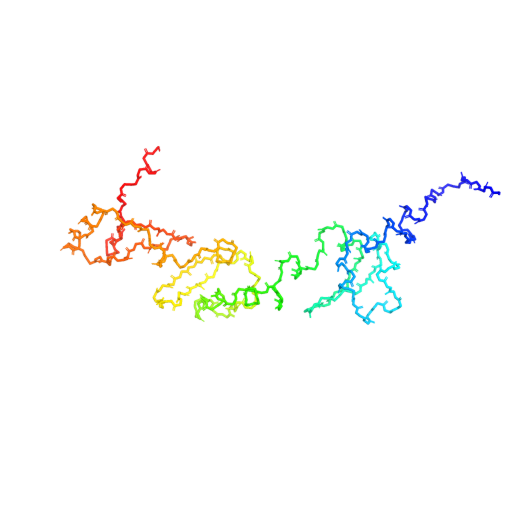CA . TRP A 1 213 ? -1.725 19.984 21.952 1.00 50.44 213 TRP A CA 1
ATOM 1716 C C . TRP A 1 213 ? -1.708 21.246 22.829 1.00 50.44 213 TRP A C 1
ATOM 1718 O O . TRP A 1 213 ? -2.398 22.215 22.523 1.00 50.44 213 TRP A O 1
ATOM 1728 N N . HIS A 1 214 ? -0.910 21.262 23.898 1.00 44.81 214 HIS A N 1
ATOM 1729 C CA . HIS A 1 214 ? -0.786 22.393 24.826 1.00 44.81 214 HIS A CA 1
ATOM 1730 C C . HIS A 1 214 ? 0.457 23.270 24.563 1.00 44.81 214 HIS A C 1
ATOM 1732 O O . HIS A 1 214 ? 1.009 23.850 25.499 1.00 44.81 214 HIS A O 1
ATOM 1738 N N . ARG A 1 215 ? 0.915 23.369 23.307 1.00 38.44 215 ARG A N 1
ATOM 1739 C CA . ARG A 1 215 ? 2.011 24.268 22.899 1.00 38.44 215 ARG A CA 1
ATOM 1740 C C . ARG A 1 215 ? 1.518 25.515 22.184 1.00 38.44 215 ARG A C 1
ATOM 1742 O O . ARG A 1 215 ? 0.643 25.375 21.304 1.00 38.44 215 ARG A O 1
#

InterPro domains:
  IPR025487 Treble clef zinc finger domain [PF14311] (36-83)
  IPR025487 Treble clef zinc finger domain [PF14311] (103-159)